Protein AF-A0A661VEH4-F1 (afdb_monomer)

Secondary structure (DSSP, 8-state):
----------S--SSSSS---HHHHHHHHHHT----PPPP------------------------------------------------------TTSS-HHHHHHHHTTS-HHHHHHHHHHHHHHHHHHHHHHHHHHHS----PPPGGG-TTTT--SHHHHHHHHHHHHHHHHHHHHHHHHTTTS-TT-EEEETTEEEEHHHHHHHHHHHHHIIIIIHHHHHHHHHHHHHHHHHHHHHHHHHHHH-GGGS-SSSHHHHHHHHHHTSHHHHHHHHH-TTTSSSHHHHHHHHHHHHHTT------TTTTS---------S--TT----------HHHHHHHHHHHH--HHHHHHHHHHHHHTT-

Foldseek 3Di:
DDDDDDDDDDDDDPDPDPDDDLVVVLVVQVVLDDDDDDDDDDDDDDDDDDDDDDDDDDDDDDDDDDDDDDDDDDDDDDDDDDDDDDDDDDDDDPPVPDDPVVLVVVCVVPDNPVSVVVVVVVVVVVVVVVVVVVVVVPDDPQDQDPLVPAPCNVDQDPVSLVVVLVSLVVLLVVLVVQCVVPVVDDQQDWDDDRPDTDGNVRSVVSNVVSVCCNPPRSVSSVVVNVVLVVLVVLLVVLVVVLCVVQVVCVPCVDPLVVVLCCVCPPVVLVVCCVVPVVVSSNVSNVSSVVSCCVVVPPPPPCPPCVPVDPPDPDPPDDDDPDPPPPDDDPDDVLVVLVVVCVVPVDPVSVVVSVVVVVVVVD

Solvent-accessible surface area (backbone atoms only — not comparable to full-atom values): 23261 Å² total; per-residue (Å²): 134,89,80,90,88,87,84,83,89,90,88,85,89,88,86,87,84,89,77,89,48,74,68,64,56,52,56,54,51,59,70,68,59,73,81,83,77,83,83,83,84,89,83,84,87,86,88,87,81,90,84,86,86,83,91,84,90,88,85,85,91,82,87,81,92,78,87,80,86,80,84,78,84,81,76,88,80,88,78,80,93,78,89,77,80,94,77,84,85,80,79,88,74,68,74,88,79,54,53,77,68,58,50,53,58,45,32,76,72,44,75,46,70,58,48,51,51,48,51,52,51,49,52,48,50,51,52,49,51,50,52,48,50,52,52,56,69,68,44,76,88,75,76,82,74,60,66,90,76,36,91,61,65,80,60,85,48,73,64,57,48,51,54,51,45,55,54,37,50,51,50,30,54,54,37,50,51,55,50,60,81,44,60,90,56,53,58,80,40,75,43,78,58,87,94,44,81,37,32,47,47,54,45,54,48,51,31,50,51,28,51,44,36,66,76,49,42,53,53,50,46,52,51,52,52,51,50,52,51,51,38,50,53,49,24,52,52,31,46,52,50,33,46,69,78,40,54,58,61,73,38,65,84,41,75,62,11,44,52,49,51,51,57,64,68,28,70,67,48,52,50,41,40,72,78,38,45,86,72,40,30,48,46,64,30,51,48,54,52,51,50,46,51,65,72,48,66,76,65,72,80,68,55,98,58,78,78,64,70,79,85,71,77,75,79,92,71,86,84,74,92,78,78,76,77,87,82,69,78,83,69,55,74,58,56,54,32,45,53,47,20,76,72,67,71,40,70,68,39,45,51,53,28,52,51,53,54,55,64,76,73,111

Structure (mmCIF, N/CA/C/O backbone):
data_AF-A0A661VEH4-F1
#
_entry.id   AF-A0A661VEH4-F1
#
loop_
_atom_site.group_PDB
_atom_site.id
_atom_site.type_symbol
_atom_site.label_atom_id
_atom_site.label_alt_id
_atom_site.label_comp_id
_atom_site.label_asym_id
_atom_site.label_entity_id
_atom_site.label_seq_id
_atom_site.pdbx_PDB_ins_code
_atom_site.Cartn_x
_atom_site.Cartn_y
_atom_site.Cartn_z
_atom_site.occupancy
_atom_site.B_iso_or_equiv
_atom_site.auth_seq_id
_atom_site.auth_comp_id
_atom_site.auth_asym_id
_atom_site.auth_atom_id
_atom_site.pdbx_PDB_model_num
ATOM 1 N N . MET A 1 1 ? 64.094 -37.527 -16.216 1.00 38.97 1 MET A N 1
ATOM 2 C CA . MET A 1 1 ? 63.308 -37.521 -17.472 1.00 38.97 1 MET A CA 1
ATOM 3 C C . MET A 1 1 ? 61.867 -37.237 -17.053 1.00 38.97 1 MET A C 1
ATOM 5 O O . MET A 1 1 ? 61.374 -38.009 -16.248 1.00 38.97 1 MET A O 1
ATOM 9 N N . LYS A 1 2 ? 61.399 -35.978 -17.159 1.00 35.72 2 LYS A N 1
ATOM 10 C CA . LYS A 1 2 ? 60.570 -35.402 -18.261 1.00 35.72 2 LYS A CA 1
ATOM 11 C C . LYS A 1 2 ? 59.227 -36.150 -18.398 1.00 35.72 2 LYS A C 1
ATOM 13 O O . LYS A 1 2 ? 59.292 -37.360 -18.548 1.00 35.72 2 LYS A O 1
ATOM 18 N N . ALA A 1 3 ? 58.028 -35.559 -18.369 1.00 37.09 3 ALA A N 1
ATOM 19 C CA . ALA A 1 3 ? 57.504 -34.183 -18.519 1.00 37.09 3 ALA A CA 1
ATOM 20 C C . ALA A 1 3 ? 56.163 -34.098 -17.723 1.00 37.09 3 ALA A C 1
ATOM 22 O O . ALA A 1 3 ? 55.504 -35.124 -17.591 1.00 37.09 3 ALA A O 1
ATOM 23 N N . THR A 1 4 ? 55.832 -33.059 -16.940 1.00 42.25 4 THR A N 1
ATOM 24 C CA . THR A 1 4 ? 55.114 -31.805 -17.300 1.00 42.25 4 THR A CA 1
ATOM 25 C C . THR A 1 4 ? 54.015 -31.954 -18.359 1.00 42.25 4 THR A C 1
ATOM 27 O O . THR A 1 4 ? 54.347 -32.178 -19.515 1.00 42.25 4 THR A O 1
ATOM 30 N N . GLU A 1 5 ? 52.741 -31.765 -17.988 1.00 42.19 5 GLU A N 1
ATOM 31 C CA . GLU A 1 5 ? 51.945 -30.572 -18.345 1.00 42.19 5 GLU A CA 1
ATOM 32 C C . GLU A 1 5 ? 50.528 -30.597 -17.737 1.00 42.19 5 GLU A C 1
ATOM 34 O O . GLU A 1 5 ? 49.914 -31.635 -17.509 1.00 42.19 5 GLU A O 1
ATOM 39 N N . THR A 1 6 ? 50.085 -29.391 -17.408 1.00 43.25 6 THR A N 1
ATOM 40 C CA . THR A 1 6 ? 48.856 -28.931 -16.760 1.00 43.25 6 THR A CA 1
ATOM 41 C C . THR A 1 6 ? 47.647 -28.926 -17.697 1.00 43.25 6 THR A C 1
ATOM 43 O O . THR A 1 6 ? 47.784 -28.528 -18.849 1.00 43.25 6 THR A O 1
ATOM 46 N N . SER A 1 7 ? 46.444 -29.188 -17.179 1.00 36.16 7 SER A N 1
ATOM 47 C CA . SER A 1 7 ? 45.224 -28.557 -17.704 1.00 36.16 7 SER A CA 1
ATOM 48 C C . SER A 1 7 ? 44.173 -28.446 -16.599 1.00 36.16 7 SER A C 1
ATOM 50 O O . SER A 1 7 ? 43.424 -29.370 -16.295 1.00 36.16 7 SER A O 1
ATOM 52 N N . THR A 1 8 ? 44.222 -27.293 -15.944 1.00 42.62 8 THR A N 1
ATOM 53 C CA . THR A 1 8 ? 43.137 -26.684 -15.180 1.00 42.62 8 THR A CA 1
ATOM 54 C C . THR A 1 8 ? 42.209 -25.976 -16.174 1.00 42.62 8 THR A C 1
ATOM 56 O O . THR A 1 8 ? 42.696 -25.485 -17.191 1.00 42.62 8 THR A O 1
ATOM 59 N N . ALA A 1 9 ? 40.932 -25.843 -15.804 1.00 38.66 9 ALA A N 1
ATOM 60 C CA . ALA A 1 9 ? 39.866 -25.061 -16.445 1.00 38.66 9 ALA A CA 1
ATOM 61 C C . ALA A 1 9 ? 39.016 -25.797 -17.492 1.00 38.66 9 ALA A C 1
ATOM 63 O O . ALA A 1 9 ? 39.363 -25.831 -18.667 1.00 38.66 9 ALA A O 1
ATOM 64 N N . ASN A 1 10 ? 37.841 -26.279 -17.064 1.00 39.56 10 ASN A N 1
ATOM 65 C CA . ASN A 1 10 ? 36.597 -26.024 -17.797 1.00 39.56 10 ASN A CA 1
ATOM 66 C C . ASN A 1 10 ? 35.361 -26.296 -16.917 1.00 39.56 10 ASN A C 1
ATOM 68 O O . ASN A 1 10 ? 34.680 -27.302 -17.087 1.00 39.56 10 ASN A O 1
ATOM 72 N N . GLU A 1 11 ? 35.097 -25.439 -15.931 1.00 41.88 11 GLU A N 1
ATOM 73 C CA . GLU A 1 11 ? 33.897 -25.572 -15.090 1.00 41.88 11 GLU A CA 1
ATOM 74 C C . GLU A 1 11 ? 33.473 -24.208 -14.523 1.00 41.88 11 GLU A C 1
ATOM 76 O O . GLU A 1 11 ? 33.446 -24.001 -13.319 1.00 41.88 11 GLU A O 1
ATOM 81 N N . ALA A 1 12 ? 33.238 -23.231 -15.403 1.00 38.78 12 ALA A N 1
ATOM 82 C CA . ALA A 1 12 ? 32.611 -21.952 -15.050 1.00 38.78 12 ALA A CA 1
ATOM 83 C C . ALA A 1 12 ? 32.275 -21.159 -16.323 1.00 38.78 12 ALA A C 1
ATOM 85 O O . ALA A 1 12 ? 33.026 -20.253 -16.668 1.00 38.78 12 ALA A O 1
ATOM 86 N N . ASN A 1 13 ? 31.218 -21.521 -17.068 1.00 43.09 13 ASN A N 1
ATOM 87 C CA . ASN A 1 13 ? 30.561 -20.553 -17.970 1.00 43.09 13 ASN A CA 1
ATOM 88 C C . ASN A 1 13 ? 29.229 -21.019 -18.587 1.00 43.09 13 ASN A C 1
ATOM 90 O O . ASN A 1 13 ? 29.032 -20.920 -19.794 1.00 43.09 13 ASN A O 1
ATOM 94 N N . GLN A 1 14 ? 28.298 -21.553 -17.791 1.00 41.50 14 GLN A N 1
ATOM 95 C CA . GLN A 1 14 ? 26.930 -21.810 -18.270 1.00 41.50 14 GLN A CA 1
ATOM 96 C C . GLN A 1 14 ? 25.897 -21.623 -17.148 1.00 41.50 14 GLN A C 1
ATOM 98 O O . GLN A 1 14 ? 25.270 -22.596 -16.744 1.00 41.50 14 GLN A O 1
ATOM 103 N N . SER A 1 15 ? 25.727 -20.401 -16.618 1.00 44.56 15 SER A N 1
ATOM 104 C CA . SER A 1 15 ? 24.548 -20.072 -15.782 1.00 44.56 15 SER A CA 1
ATOM 105 C C . SER A 1 15 ? 24.307 -18.575 -15.489 1.00 44.56 15 SER A C 1
ATOM 107 O O . SER A 1 15 ? 23.705 -18.274 -14.463 1.00 44.56 15 SER A O 1
ATOM 109 N N . GLU A 1 16 ? 24.736 -17.622 -16.326 1.00 49.72 16 GLU A N 1
ATOM 110 C CA . GLU A 1 16 ? 24.563 -16.178 -16.022 1.00 49.72 16 GLU A CA 1
ATOM 111 C C . GLU A 1 16 ? 23.990 -15.342 -17.181 1.00 49.72 16 GLU A C 1
ATOM 113 O O . GLU A 1 16 ? 24.450 -14.236 -17.440 1.00 49.72 16 GLU A O 1
ATOM 118 N N . THR A 1 17 ? 22.974 -15.828 -17.900 1.00 50.00 17 THR A N 1
ATOM 119 C CA . THR A 1 17 ? 22.344 -15.021 -18.973 1.00 50.00 17 THR A CA 1
ATOM 120 C C . THR A 1 17 ? 20.819 -14.933 -18.953 1.00 50.00 17 THR A C 1
ATOM 122 O O . THR A 1 17 ? 20.259 -14.290 -19.832 1.00 50.00 17 THR A O 1
ATOM 125 N N . ASP A 1 18 ? 20.131 -15.442 -17.925 1.00 49.50 18 ASP A N 1
ATOM 126 C CA . ASP A 1 18 ? 18.659 -15.526 -17.943 1.00 49.50 18 ASP A CA 1
ATOM 127 C C . ASP A 1 18 ? 17.927 -14.799 -16.798 1.00 49.50 18 ASP A C 1
ATOM 129 O O . ASP A 1 18 ? 16.845 -15.225 -16.417 1.00 49.50 18 ASP A O 1
ATOM 133 N N . ASN A 1 19 ? 18.438 -13.677 -16.268 1.00 49.97 19 ASN A N 1
ATOM 134 C CA . ASN A 1 19 ? 17.633 -12.775 -15.417 1.00 49.97 19 ASN A CA 1
ATOM 135 C C . ASN A 1 19 ? 18.034 -11.299 -15.606 1.00 49.97 19 ASN A C 1
ATOM 137 O O . ASN A 1 19 ? 18.670 -10.698 -14.744 1.00 49.97 19 ASN A O 1
ATOM 141 N N . LEU A 1 20 ? 17.657 -10.705 -16.741 1.00 50.72 20 LEU A N 1
ATOM 142 C CA . LEU A 1 20 ? 17.718 -9.252 -16.938 1.00 50.72 20 LEU A CA 1
ATOM 143 C C . LEU A 1 20 ? 16.586 -8.589 -16.138 1.00 50.72 20 LEU A C 1
ATOM 145 O O . LEU A 1 20 ? 15.443 -8.525 -16.595 1.00 50.72 20 LEU A O 1
ATOM 149 N N . THR A 1 21 ? 16.888 -8.115 -14.930 1.00 58.41 21 THR A N 1
ATOM 150 C CA . THR A 1 21 ? 16.036 -7.154 -14.219 1.00 58.41 21 THR A CA 1
ATOM 151 C C . THR A 1 21 ? 16.312 -5.747 -14.749 1.00 58.41 21 THR A C 1
ATOM 153 O O . THR A 1 21 ? 17.430 -5.435 -15.157 1.00 58.41 21 THR A O 1
ATOM 156 N N . VAL A 1 22 ? 15.288 -4.887 -14.752 1.00 62.78 22 VAL A N 1
ATOM 157 C CA . VAL A 1 22 ? 15.371 -3.473 -15.186 1.00 62.78 22 VAL A CA 1
ATOM 158 C C . VAL A 1 22 ? 16.545 -2.743 -14.511 1.00 62.78 22 VAL A C 1
ATOM 160 O O . VAL A 1 22 ? 17.229 -1.944 -15.139 1.00 62.78 22 VAL A O 1
ATOM 163 N N . GLU A 1 23 ? 16.842 -3.115 -13.268 1.00 70.31 23 GLU A N 1
ATOM 164 C CA . GLU A 1 23 ? 17.936 -2.589 -12.445 1.00 70.31 23 GLU A CA 1
ATOM 165 C C . GLU A 1 23 ? 19.343 -2.898 -12.986 1.00 70.31 23 GLU A C 1
ATOM 167 O O . GLU A 1 23 ? 20.273 -2.111 -12.801 1.00 70.31 23 GLU A O 1
ATOM 172 N N . GLY A 1 24 ? 19.518 -4.028 -13.679 1.00 72.00 24 GLY A N 1
ATOM 173 C CA . GLY A 1 24 ? 20.791 -4.371 -14.316 1.00 72.00 24 GLY A CA 1
ATOM 174 C C . GLY A 1 24 ? 21.090 -3.491 -15.532 1.00 72.00 24 GLY A C 1
ATOM 175 O O . GLY A 1 24 ? 22.250 -3.198 -15.813 1.00 72.00 24 GLY A O 1
ATOM 176 N N . LEU A 1 25 ? 20.042 -3.033 -16.224 1.00 70.00 25 LEU A N 1
ATOM 177 C CA . LEU A 1 25 ? 20.157 -2.207 -17.425 1.00 70.00 25 LEU A CA 1
ATOM 178 C C . LEU A 1 25 ? 20.356 -0.725 -17.065 1.00 70.00 25 LEU A C 1
ATOM 180 O O . LEU A 1 25 ? 21.181 -0.063 -17.688 1.00 70.00 25 LEU A O 1
ATOM 184 N N . THR A 1 26 ? 19.697 -0.228 -16.009 1.00 72.62 26 THR A N 1
ATOM 185 C CA . THR A 1 26 ? 19.895 1.144 -15.497 1.00 72.62 26 THR A CA 1
ATOM 186 C C . THR A 1 26 ? 21.306 1.360 -14.943 1.00 72.62 26 THR A C 1
ATOM 188 O O . THR A 1 26 ? 21.947 2.363 -15.255 1.00 72.62 26 THR A O 1
ATOM 191 N N . SER A 1 27 ? 21.833 0.388 -14.190 1.00 75.88 27 SER A N 1
ATOM 192 C CA . SER A 1 27 ? 23.177 0.465 -13.596 1.00 75.88 27 SER A CA 1
ATOM 193 C C . SER A 1 27 ? 24.287 0.544 -14.649 1.00 75.88 27 SER A C 1
ATOM 195 O O . SER A 1 27 ? 25.244 1.300 -14.496 1.00 75.88 27 SER A O 1
ATOM 197 N N . LEU A 1 28 ? 24.153 -0.207 -15.745 1.00 67.06 28 LEU A N 1
ATOM 198 C CA . LEU A 1 28 ? 25.118 -0.182 -16.841 1.00 67.06 28 LEU A CA 1
ATOM 199 C C . LEU A 1 28 ? 25.086 1.147 -17.602 1.00 67.06 28 LEU A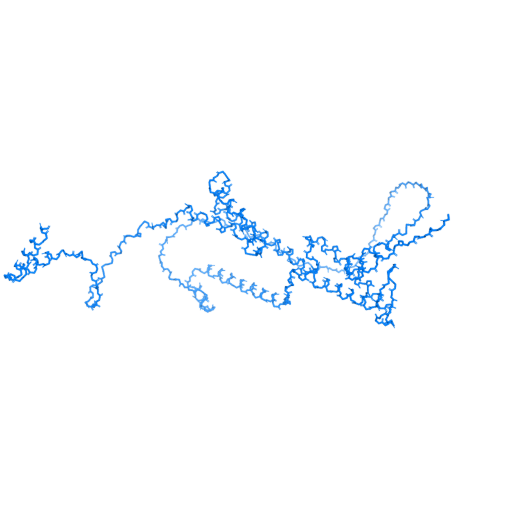 C 1
ATOM 201 O O . LEU A 1 28 ? 26.121 1.648 -18.038 1.00 67.06 28 LEU A O 1
ATOM 205 N N . LEU A 1 29 ? 23.895 1.721 -17.754 1.00 63.03 29 LEU A N 1
ATOM 206 C CA . LEU A 1 29 ? 23.719 2.955 -18.498 1.00 63.03 29 LEU A CA 1
ATOM 207 C C . LEU A 1 29 ? 24.281 4.168 -17.750 1.00 63.03 29 LEU A C 1
ATOM 209 O O . LEU A 1 29 ? 24.959 4.984 -18.367 1.00 63.03 29 LEU A O 1
ATOM 213 N N . MET A 1 30 ? 24.104 4.239 -16.423 1.00 67.62 30 MET A N 1
ATOM 214 C CA . MET A 1 30 ? 24.752 5.267 -15.590 1.00 67.62 30 MET A CA 1
ATOM 215 C C . MET A 1 30 ? 26.281 5.172 -15.633 1.00 67.62 30 MET A C 1
ATOM 217 O O . MET A 1 30 ? 26.968 6.184 -15.524 1.00 67.62 30 MET A O 1
ATOM 221 N N . GLN A 1 31 ? 26.829 3.969 -15.823 1.00 58.56 31 GLN A N 1
ATOM 222 C CA . GLN A 1 31 ? 28.271 3.758 -15.930 1.00 58.56 31 GLN A CA 1
ATOM 223 C C . GLN A 1 31 ? 28.845 4.156 -17.303 1.00 58.56 31 GLN A C 1
ATOM 225 O O . GLN A 1 31 ? 30.054 4.328 -17.432 1.00 58.56 31 GLN A O 1
ATOM 230 N N . GLY A 1 32 ? 27.992 4.329 -18.320 1.00 47.81 32 GLY A N 1
ATOM 231 C CA . G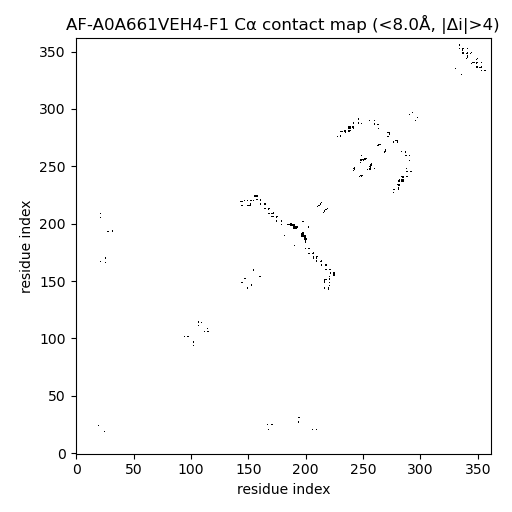LY A 1 32 ? 28.367 4.867 -19.631 1.00 47.81 32 GLY A CA 1
ATOM 232 C C . GLY A 1 32 ? 28.311 6.396 -19.725 1.00 47.81 32 GLY A C 1
ATOM 233 O O . GLY A 1 32 ? 28.801 6.954 -20.704 1.00 47.81 32 GLY A O 1
ATOM 234 N N . SER A 1 33 ? 27.735 7.075 -18.728 1.00 53.22 33 SER A N 1
ATOM 235 C CA . SER A 1 33 ? 27.593 8.532 -18.676 1.00 53.22 33 SER A CA 1
ATOM 236 C C . SER A 1 33 ? 28.448 9.135 -17.556 1.00 53.22 33 SER A C 1
ATOM 238 O O . SER A 1 33 ? 27.925 9.653 -16.570 1.00 53.22 33 SER A O 1
ATOM 240 N N . GLU A 1 34 ? 29.773 9.074 -17.692 1.00 40.81 34 GLU A N 1
ATOM 241 C CA . GLU A 1 34 ? 30.644 10.011 -16.975 1.00 40.81 34 GLU A CA 1
ATOM 242 C C . GLU A 1 34 ? 30.595 11.373 -17.695 1.00 40.81 34 GLU A C 1
ATOM 244 O O . GLU A 1 34 ? 30.784 11.423 -18.913 1.00 40.81 34 GLU A O 1
ATOM 249 N N . PRO A 1 35 ? 30.332 12.490 -16.991 1.00 44.03 35 PRO A N 1
ATOM 250 C CA . PRO A 1 35 ? 30.442 13.814 -17.581 1.00 44.03 35 PRO A CA 1
ATOM 251 C C . PRO A 1 35 ? 31.924 14.152 -17.774 1.00 44.03 35 PRO A C 1
ATOM 253 O O . PRO A 1 35 ? 32.677 14.317 -16.813 1.00 44.03 35 PRO A O 1
ATOM 256 N N . GLU A 1 36 ? 32.333 14.266 -19.032 1.00 36.06 36 GLU A N 1
ATOM 257 C CA . GLU A 1 36 ? 33.622 14.819 -19.429 1.00 36.06 36 GLU A CA 1
ATOM 258 C C . GLU A 1 36 ? 33.693 16.278 -18.938 1.00 36.06 36 GLU A C 1
ATOM 260 O O . GLU A 1 36 ? 32.987 17.166 -19.419 1.00 36.06 36 GLU A O 1
ATOM 265 N N . ALA A 1 37 ? 34.486 16.504 -17.891 1.00 35.91 37 ALA A N 1
ATOM 266 C CA . ALA A 1 37 ? 34.742 17.819 -17.324 1.00 35.91 37 ALA A CA 1
ATOM 267 C C . ALA A 1 37 ? 35.535 18.681 -18.325 1.00 35.91 37 ALA A C 1
ATOM 269 O O . ALA A 1 37 ? 36.622 18.268 -18.734 1.00 35.91 37 ALA A O 1
ATOM 270 N N . PRO A 1 38 ? 35.070 19.887 -18.701 1.00 40.22 38 PRO A N 1
ATOM 271 C CA . PRO A 1 38 ? 35.908 20.814 -19.443 1.00 40.22 38 PRO A CA 1
ATOM 272 C C . PRO A 1 38 ? 36.912 21.487 -18.496 1.00 40.22 38 PRO A C 1
ATOM 274 O O . PRO A 1 38 ? 36.541 22.167 -17.537 1.00 40.22 38 PRO A O 1
ATOM 277 N N . GLU A 1 39 ? 38.197 21.286 -18.785 1.00 32.19 39 GLU A N 1
ATOM 278 C CA . GLU A 1 39 ? 39.325 21.989 -18.175 1.00 32.19 39 GLU A CA 1
ATOM 279 C C . GLU A 1 39 ? 39.212 23.511 -18.393 1.00 32.19 39 GLU A C 1
ATOM 281 O O . GLU A 1 39 ? 39.074 24.000 -19.516 1.00 32.19 39 GLU A O 1
ATOM 286 N N . LEU A 1 40 ? 39.307 24.269 -17.299 1.00 32.28 40 LEU A N 1
ATOM 287 C CA . LEU A 1 40 ? 39.562 25.711 -17.294 1.00 32.28 40 LEU A CA 1
ATOM 288 C C . LEU A 1 40 ? 41.033 25.993 -17.645 1.00 32.28 40 LEU A C 1
ATOM 290 O O . LEU A 1 40 ? 41.913 25.243 -17.218 1.00 32.28 40 LEU A O 1
ATOM 294 N N . PRO A 1 41 ? 41.331 27.158 -18.248 1.00 34.66 41 PRO A N 1
ATOM 295 C CA . PRO A 1 41 ? 42.506 27.909 -17.829 1.00 34.66 41 PRO A CA 1
ATOM 296 C C . PRO A 1 41 ? 42.133 29.262 -17.206 1.00 34.66 41 PRO A C 1
ATOM 298 O O . PRO A 1 41 ? 41.250 29.983 -17.667 1.00 34.66 41 PRO A O 1
ATOM 301 N N . GLU A 1 42 ? 42.853 29.557 -16.126 1.00 30.75 42 GLU A N 1
ATOM 302 C CA . GLU A 1 42 ? 42.822 30.748 -15.278 1.00 30.75 42 GLU A CA 1
ATOM 303 C C . GLU A 1 42 ? 43.375 32.001 -15.984 1.00 30.75 42 GLU A C 1
ATOM 305 O O . GLU A 1 42 ? 44.384 31.907 -16.682 1.00 30.75 42 GLU A O 1
ATOM 310 N N . SER A 1 43 ? 42.809 33.183 -15.695 1.00 28.77 43 SER A N 1
ATOM 311 C CA . SER A 1 43 ? 43.593 34.394 -15.372 1.00 28.77 43 SER A CA 1
ATOM 312 C C . SER A 1 43 ? 42.720 35.561 -14.873 1.00 28.77 43 SER A C 1
ATOM 314 O O . SER A 1 43 ? 41.892 36.081 -15.615 1.00 28.77 43 SER A O 1
ATOM 316 N N . GLU A 1 44 ? 42.998 35.960 -13.628 1.00 29.11 44 GLU A N 1
ATOM 317 C CA . GLU A 1 44 ? 43.156 37.333 -13.103 1.00 29.11 44 GLU A CA 1
ATOM 318 C C . GLU A 1 44 ? 41.980 38.345 -13.071 1.00 29.11 44 GLU A C 1
ATOM 320 O O . GLU A 1 44 ? 41.626 38.970 -14.060 1.00 29.11 44 GLU A O 1
ATOM 325 N N . ALA A 1 45 ? 41.539 38.589 -11.826 1.00 26.98 45 ALA A N 1
ATOM 326 C CA . ALA A 1 45 ? 41.554 39.878 -11.109 1.00 26.98 45 ALA A CA 1
ATOM 327 C C . ALA A 1 45 ? 40.468 40.968 -11.324 1.00 26.98 45 ALA A C 1
ATOM 329 O O . ALA A 1 45 ? 40.217 41.453 -12.418 1.00 26.98 45 ALA A O 1
ATOM 330 N N . GLU A 1 46 ? 40.001 41.427 -10.151 1.00 28.53 46 GLU A N 1
ATOM 331 C CA . GLU A 1 46 ? 39.568 42.780 -9.747 1.00 28.53 46 GLU A CA 1
ATOM 332 C C . GLU A 1 46 ? 38.092 43.238 -9.845 1.00 28.53 46 GLU A C 1
ATOM 334 O O . GLU A 1 46 ? 37.523 43.470 -10.903 1.00 28.53 46 GLU A O 1
ATOM 339 N N . GLU A 1 47 ? 37.574 43.454 -8.625 1.00 29.89 47 GLU A N 1
ATOM 340 C CA . GLU A 1 47 ? 36.825 44.609 -8.105 1.00 29.89 47 GLU A CA 1
ATOM 341 C C . GLU A 1 47 ? 35.324 44.823 -8.364 1.00 29.89 47 GLU A C 1
ATOM 343 O O . GLU A 1 47 ? 34.735 44.544 -9.402 1.00 29.89 47 GLU A O 1
ATOM 348 N N . ALA A 1 48 ? 34.721 45.310 -7.279 1.00 30.27 48 ALA A N 1
ATOM 349 C CA . ALA A 1 48 ? 33.330 45.637 -7.050 1.00 30.27 48 ALA A CA 1
ATOM 350 C C . ALA A 1 48 ? 32.991 47.051 -7.543 1.00 30.27 48 ALA A C 1
ATOM 352 O O . ALA A 1 48 ? 33.858 47.911 -7.512 1.00 30.27 48 ALA A O 1
ATOM 353 N N . GLU A 1 49 ? 31.726 47.295 -7.897 1.00 29.28 49 GLU A N 1
ATOM 354 C CA . GLU A 1 49 ? 30.843 48.346 -7.342 1.00 29.28 49 GLU A CA 1
ATOM 355 C C . GLU A 1 49 ? 29.654 48.647 -8.277 1.00 29.28 49 GLU A C 1
ATOM 357 O O . GLU A 1 49 ? 29.796 48.762 -9.487 1.00 29.28 49 GLU A O 1
ATOM 362 N N . GLU A 1 50 ? 28.481 48.734 -7.641 1.00 29.03 50 GLU A N 1
ATOM 363 C CA . GLU A 1 50 ? 27.444 49.773 -7.750 1.00 29.03 50 GLU A CA 1
ATOM 364 C C . GLU A 1 50 ? 26.867 50.282 -9.100 1.00 29.03 50 GLU A C 1
ATOM 366 O O . GLU A 1 50 ? 27.559 50.601 -10.058 1.00 29.03 50 GLU A O 1
ATOM 371 N N . ALA A 1 51 ? 25.551 50.545 -9.020 1.00 26.20 51 ALA A N 1
ATOM 372 C CA . ALA A 1 51 ? 24.774 51.611 -9.673 1.00 26.20 51 ALA A CA 1
ATOM 373 C C . ALA A 1 51 ? 23.784 51.235 -10.802 1.00 26.20 51 ALA A C 1
ATOM 375 O O . ALA A 1 51 ? 24.108 50.635 -11.822 1.00 26.20 51 ALA A O 1
ATOM 376 N N . ALA A 1 52 ? 22.537 51.666 -10.564 1.00 31.73 52 ALA A N 1
ATOM 377 C CA . ALA A 1 52 ? 21.364 51.683 -11.444 1.00 31.73 52 ALA A CA 1
ATOM 378 C C . ALA A 1 52 ? 21.553 52.589 -12.689 1.00 31.73 52 ALA A C 1
ATOM 380 O O . ALA A 1 52 ? 22.538 53.329 -12.738 1.00 31.73 52 ALA A O 1
ATOM 381 N N . PRO A 1 53 ? 20.616 52.608 -13.670 1.00 39.47 53 PRO A N 1
ATOM 382 C CA . PRO A 1 53 ? 19.518 53.592 -13.570 1.00 39.47 53 PRO A CA 1
ATOM 383 C C . PRO A 1 53 ? 18.162 53.246 -14.259 1.00 39.47 53 PRO A C 1
ATOM 385 O O . PRO A 1 53 ? 18.078 52.458 -15.193 1.00 39.47 53 PRO A O 1
ATOM 388 N N . GLU A 1 54 ? 17.119 53.923 -13.753 1.00 30.11 54 GLU A N 1
ATOM 389 C CA . GLU A 1 54 ? 16.045 54.669 -14.462 1.00 30.11 54 GLU A CA 1
ATOM 390 C C . GLU A 1 54 ? 15.048 53.987 -15.436 1.00 30.11 54 GLU A C 1
ATOM 392 O O . GLU A 1 54 ? 15.266 53.838 -16.632 1.00 30.11 54 GLU A O 1
ATOM 397 N N . ASN A 1 55 ? 13.876 53.674 -14.868 1.00 27.98 55 ASN A N 1
ATOM 398 C CA . ASN A 1 55 ? 12.509 54.150 -15.186 1.00 27.98 55 ASN A CA 1
ATOM 399 C C . ASN A 1 55 ? 12.298 55.162 -16.356 1.00 27.98 55 ASN A C 1
ATOM 401 O O . ASN A 1 55 ? 12.938 56.209 -16.357 1.00 27.98 55 ASN A O 1
ATOM 405 N N . LEU A 1 56 ? 11.342 54.880 -17.265 1.00 30.39 56 LEU A N 1
ATOM 406 C CA . LEU A 1 56 ? 10.147 55.691 -17.651 1.00 30.39 56 LEU A CA 1
ATOM 407 C C . LEU A 1 56 ? 9.487 55.065 -18.908 1.00 30.39 56 LEU A C 1
ATOM 409 O O . LEU A 1 56 ? 10.108 54.989 -19.962 1.00 30.39 56 LEU A O 1
ATOM 413 N N . GLU A 1 57 ? 8.353 54.369 -18.766 1.00 33.34 57 GLU A N 1
ATOM 414 C CA . GLU A 1 57 ? 6.967 54.865 -18.951 1.00 33.34 57 GLU A CA 1
ATOM 415 C C . GLU A 1 57 ? 6.567 55.138 -20.416 1.00 33.34 57 GLU A C 1
ATOM 417 O O . GLU A 1 57 ? 6.901 56.178 -20.971 1.00 33.34 57 GLU A O 1
ATOM 422 N N . GLU A 1 58 ? 5.754 54.241 -20.993 1.00 32.44 58 GLU A N 1
ATOM 423 C CA . GLU A 1 58 ? 4.461 54.621 -21.586 1.00 32.44 58 GLU A CA 1
ATOM 424 C C . GLU A 1 58 ? 3.488 53.426 -21.525 1.00 32.44 58 GLU A C 1
ATOM 426 O O . GLU A 1 58 ? 3.864 52.269 -21.715 1.00 32.44 58 GLU A O 1
ATOM 431 N N . VAL A 1 59 ? 2.256 53.748 -21.149 1.00 32.38 59 VAL A N 1
ATOM 432 C CA . VAL A 1 59 ? 1.165 52.906 -20.650 1.00 32.38 59 VAL A CA 1
ATOM 433 C C . VAL A 1 59 ? 0.118 52.759 -21.754 1.00 32.38 59 VAL A C 1
ATOM 435 O O . VAL A 1 59 ? -0.174 53.751 -22.408 1.00 32.38 59 VAL A O 1
ATOM 438 N N . GLU A 1 60 ? -0.515 51.593 -21.904 1.00 32.47 60 GLU A N 1
ATOM 439 C CA . GLU A 1 60 ? -1.918 51.522 -22.344 1.00 32.47 60 GLU A CA 1
ATOM 440 C C . GLU A 1 60 ? -2.609 50.275 -21.757 1.00 32.47 60 GLU A C 1
ATOM 442 O O . GLU A 1 60 ? -2.057 49.174 -21.749 1.00 32.47 60 GLU A O 1
ATOM 447 N N . ASP A 1 61 ? -3.796 50.523 -21.203 1.00 28.17 61 ASP A N 1
ATOM 448 C CA . ASP A 1 61 ? -4.660 49.676 -20.375 1.00 28.17 61 ASP A CA 1
ATOM 449 C C . ASP A 1 61 ? -5.138 48.362 -21.018 1.00 28.17 61 ASP A C 1
ATOM 451 O O . ASP A 1 61 ? -5.571 48.348 -22.172 1.00 28.17 61 ASP A O 1
ATOM 455 N N . PHE A 1 62 ? -5.259 47.308 -20.196 1.00 26.72 62 PHE A N 1
ATOM 456 C CA . PHE A 1 62 ? -6.497 46.515 -20.115 1.00 26.72 62 PHE A CA 1
ATOM 457 C C . PHE A 1 62 ? -6.585 45.766 -18.766 1.00 26.72 62 PHE A C 1
ATOM 459 O O . PHE A 1 62 ? -5.675 45.027 -18.391 1.00 26.72 62 PHE A O 1
ATOM 466 N N . GLU A 1 63 ? -7.674 46.002 -18.034 1.00 32.94 63 GLU A N 1
ATOM 467 C CA . GLU A 1 63 ? -7.966 45.558 -16.661 1.00 32.94 63 GLU A CA 1
ATOM 468 C C . GLU A 1 63 ? -8.093 44.024 -16.489 1.00 32.94 63 GLU A C 1
ATOM 470 O O . GLU A 1 63 ? -8.603 43.345 -17.385 1.00 32.94 63 GLU A O 1
ATOM 475 N N . PRO A 1 64 ? -7.732 43.464 -15.313 1.00 33.72 64 PRO A N 1
ATOM 476 C CA . PRO A 1 64 ? -8.187 42.148 -14.868 1.00 33.72 64 PRO A CA 1
ATOM 477 C C . PRO A 1 64 ? -9.439 42.244 -13.970 1.00 33.72 64 PRO A C 1
ATOM 479 O O . PRO A 1 64 ? -9.413 42.879 -12.916 1.00 33.72 64 PRO A O 1
ATOM 482 N N . GLU A 1 65 ? -10.519 41.557 -14.355 1.00 32.81 65 GLU A N 1
ATOM 483 C CA . GLU A 1 65 ? -11.686 41.288 -13.499 1.00 32.81 65 GLU A CA 1
ATOM 484 C C . GLU A 1 65 ? -11.277 40.451 -12.271 1.00 32.81 65 GLU A C 1
ATOM 486 O O . GLU A 1 65 ? -10.903 39.282 -12.382 1.00 32.81 65 GLU A O 1
ATOM 491 N N . THR A 1 66 ? -11.372 41.049 -11.083 1.00 31.16 66 THR A N 1
ATOM 492 C CA . THR A 1 66 ? -11.394 40.353 -9.791 1.00 31.16 66 THR A CA 1
ATOM 493 C C . THR A 1 66 ? -12.810 40.440 -9.224 1.00 31.16 66 THR A C 1
ATOM 495 O O . THR A 1 66 ? -13.213 41.511 -8.774 1.00 31.16 66 THR A O 1
ATOM 498 N N . GLU A 1 67 ? -13.562 39.336 -9.225 1.00 32.56 67 GLU A N 1
ATOM 499 C CA . GLU A 1 67 ? -14.844 39.246 -8.512 1.00 32.56 67 GLU A CA 1
ATOM 500 C C . GLU A 1 67 ? -14.651 38.611 -7.125 1.00 32.56 67 GLU A C 1
ATOM 502 O O . GLU A 1 67 ? -14.432 37.412 -6.969 1.00 32.56 67 GLU A O 1
ATOM 507 N N . ASP A 1 68 ? -14.669 39.511 -6.143 1.00 26.28 68 ASP A N 1
ATOM 508 C CA . ASP A 1 68 ? -15.354 39.474 -4.845 1.00 26.28 68 ASP A CA 1
ATOM 509 C C . ASP A 1 68 ? -15.379 38.168 -4.019 1.00 26.28 68 ASP A C 1
ATOM 511 O O . ASP A 1 68 ? -16.229 37.287 -4.165 1.00 26.28 68 ASP A O 1
ATOM 515 N N . PHE A 1 69 ? -14.485 38.117 -3.027 1.00 26.98 69 PHE A N 1
ATOM 516 C CA . PHE A 1 69 ? -14.583 37.262 -1.846 1.00 26.98 69 PHE A CA 1
ATOM 517 C C . PHE A 1 69 ? -15.262 38.076 -0.735 1.00 26.98 69 PHE A C 1
ATOM 519 O O . PHE A 1 69 ? -14.602 38.786 0.021 1.00 26.98 69 PHE A O 1
ATOM 526 N N . THR A 1 70 ? -16.590 38.010 -0.640 1.00 27.83 70 THR A N 1
ATOM 527 C CA . THR A 1 70 ? -17.320 38.605 0.487 1.00 27.83 70 THR A CA 1
ATOM 528 C C . THR A 1 70 ? -17.171 37.728 1.732 1.00 27.83 70 THR A C 1
ATOM 530 O O . THR A 1 70 ? -17.851 36.710 1.879 1.00 27.83 70 THR A O 1
ATOM 533 N N . GLU A 1 71 ? -16.282 38.143 2.636 1.00 31.88 71 GLU A N 1
ATOM 534 C CA . GLU A 1 71 ? -16.331 37.813 4.061 1.00 31.88 71 GLU A CA 1
ATOM 535 C C . GLU A 1 71 ? -17.546 38.511 4.690 1.00 31.88 71 GLU A C 1
ATOM 537 O O . GLU A 1 71 ? -17.524 39.718 4.924 1.00 31.88 71 GLU A O 1
ATOM 542 N N . GLU A 1 72 ? -18.604 37.760 4.999 1.00 28.75 72 GLU A N 1
ATOM 543 C CA . GLU A 1 72 ? -19.643 38.228 5.918 1.00 28.75 72 GLU A CA 1
ATOM 544 C C . GLU A 1 72 ? -19.472 37.504 7.257 1.00 28.75 72 GLU A C 1
ATOM 546 O O . GLU A 1 72 ? -19.855 36.348 7.452 1.00 28.75 72 GLU A O 1
ATOM 551 N N . ALA A 1 73 ? -18.811 38.206 8.176 1.00 31.14 73 ALA A N 1
ATOM 552 C CA . ALA A 1 73 ? -18.755 37.882 9.587 1.00 31.14 73 ALA A CA 1
ATOM 553 C C . ALA A 1 73 ? -20.161 38.037 10.189 1.00 31.14 73 ALA A C 1
ATOM 555 O O . ALA A 1 73 ? -20.616 39.149 10.445 1.00 31.14 73 ALA A O 1
ATOM 556 N N . ALA A 1 74 ? -20.848 36.916 10.413 1.00 27.69 74 ALA A N 1
ATOM 557 C CA . ALA A 1 74 ? -22.100 36.893 11.156 1.00 27.69 74 ALA A CA 1
ATOM 558 C C . ALA A 1 74 ? -21.812 36.873 12.665 1.00 27.69 74 ALA A C 1
ATOM 560 O O . ALA A 1 74 ? -21.353 35.885 13.240 1.00 27.69 74 ALA A O 1
ATOM 561 N N . GLU A 1 75 ? -22.062 38.042 13.235 1.00 27.66 75 GLU A N 1
ATOM 562 C CA . GLU A 1 75 ? -22.201 38.438 14.628 1.00 27.66 75 GLU A CA 1
ATOM 563 C C . GLU A 1 75 ? -22.739 37.336 15.561 1.00 27.66 75 GLU A C 1
ATOM 565 O O . GLU A 1 75 ? -23.753 36.683 15.316 1.00 27.66 75 GLU A O 1
ATOM 570 N N . SER A 1 76 ? -22.013 37.131 16.659 1.00 30.47 76 SER A N 1
ATOM 571 C CA . SER A 1 76 ? -22.388 36.282 17.782 1.00 30.47 76 SER A CA 1
ATOM 572 C C . SER A 1 76 ? -23.540 36.913 18.562 1.00 30.47 76 SER A C 1
ATOM 574 O O . SER A 1 76 ? -23.332 37.870 19.307 1.00 30.47 76 SER A O 1
ATOM 576 N N . GLU A 1 77 ? -24.730 36.344 18.431 1.00 30.48 77 GLU A N 1
ATOM 577 C CA . GLU A 1 77 ? -25.878 36.663 19.271 1.00 30.48 77 GLU A CA 1
ATOM 578 C C . GLU A 1 77 ? -26.012 35.630 20.403 1.00 30.48 77 GLU A C 1
ATOM 580 O O . GLU A 1 77 ? -26.353 34.462 20.205 1.00 30.48 77 GLU A O 1
ATOM 585 N N . GLU A 1 78 ? -25.677 36.088 21.606 1.00 35.44 78 GLU A N 1
ATOM 586 C CA . GLU A 1 78 ? -25.944 35.463 22.899 1.00 35.44 78 GLU A CA 1
ATOM 587 C C . GLU A 1 78 ? -27.452 35.522 23.188 1.00 35.44 78 GLU A C 1
ATOM 589 O O . GLU A 1 78 ? -28.019 36.612 23.214 1.00 35.44 78 GLU A O 1
ATOM 594 N N . TYR A 1 79 ? -28.103 34.376 23.428 1.00 30.55 79 TYR A N 1
ATOM 595 C CA . TYR A 1 79 ? -29.481 34.342 23.926 1.00 30.55 79 TYR A CA 1
ATOM 596 C C . TYR A 1 79 ? -29.715 33.233 24.955 1.00 30.55 79 TYR A C 1
ATOM 598 O O . TYR A 1 79 ? -29.162 32.136 24.880 1.00 30.55 79 TYR A O 1
ATOM 606 N N . GLU A 1 80 ? -30.542 33.614 25.925 1.00 30.92 80 GLU A N 1
ATOM 607 C CA . GLU A 1 80 ? -30.803 33.039 27.241 1.00 30.92 80 GLU A CA 1
ATOM 608 C C . GLU A 1 80 ? -31.457 31.643 27.222 1.00 30.92 80 GLU A C 1
ATOM 610 O O . GLU A 1 80 ? -32.267 31.311 26.355 1.00 30.92 80 GLU A O 1
ATOM 615 N N . GLU A 1 81 ? -31.131 30.837 28.240 1.00 32.31 81 GLU A N 1
ATOM 616 C CA . GLU A 1 81 ? -31.847 29.608 28.599 1.00 32.31 81 GLU A CA 1
ATOM 617 C C . GLU A 1 81 ? -33.271 29.942 29.079 1.00 32.31 81 GLU A C 1
ATOM 619 O O . GLU A 1 81 ? -33.465 30.395 30.207 1.00 32.31 81 GLU A O 1
ATOM 624 N N . GLU A 1 82 ? -34.287 29.663 28.259 1.00 34.94 82 GLU A N 1
ATOM 625 C CA . GLU A 1 82 ? -35.668 29.522 28.737 1.00 34.94 82 GLU A CA 1
ATOM 626 C C . GLU A 1 82 ? -36.024 28.036 28.909 1.00 34.94 82 GLU A C 1
ATOM 628 O O . GLU A 1 82 ? -36.197 27.288 27.943 1.00 34.94 82 GLU A O 1
ATOM 633 N N . GLU A 1 83 ? -36.164 27.607 30.169 1.00 42.97 83 GLU A N 1
ATOM 634 C CA . GLU A 1 83 ? -36.801 26.342 30.544 1.00 42.97 83 GLU A CA 1
ATOM 635 C C . GLU A 1 83 ? -38.304 26.374 30.217 1.00 42.97 83 GLU A C 1
ATOM 637 O O . GLU A 1 83 ? -39.042 27.202 30.751 1.00 42.97 83 GLU A O 1
ATOM 642 N N . VAL A 1 84 ? -38.799 25.407 29.434 1.00 33.06 84 VAL A N 1
ATOM 643 C CA . VAL A 1 84 ? -40.238 25.090 29.352 1.00 33.06 84 VAL A CA 1
ATOM 644 C C . VAL A 1 84 ? -40.484 23.582 29.166 1.00 33.06 84 VAL A C 1
ATOM 646 O O . VAL A 1 84 ? -39.675 22.893 28.548 1.00 33.06 84 VAL A O 1
ATOM 649 N N . PRO A 1 85 ? -41.586 23.050 29.736 1.00 35.72 85 PRO A N 1
ATOM 650 C CA . PRO A 1 85 ? -41.637 21.709 30.322 1.00 35.72 85 PRO A CA 1
ATOM 651 C C . PRO A 1 85 ? -41.889 20.566 29.330 1.00 35.72 85 PRO A C 1
ATOM 653 O O . PRO A 1 85 ? -42.545 20.730 28.299 1.00 35.72 85 PRO A O 1
ATOM 656 N N . GLU A 1 86 ? -41.428 19.374 29.727 1.00 43.91 86 GLU A N 1
ATOM 657 C CA . GLU A 1 86 ? -41.743 18.080 29.116 1.00 43.91 86 GLU A CA 1
ATOM 658 C C . GLU A 1 86 ? -43.263 17.868 29.021 1.00 43.91 86 GLU A C 1
ATOM 660 O O . GLU A 1 86 ? -43.972 17.843 30.029 1.00 43.91 86 GLU A O 1
ATOM 665 N N . THR A 1 87 ? -43.763 17.669 27.801 1.00 35.19 87 THR A N 1
ATOM 666 C CA . THR A 1 87 ? -45.028 16.968 27.567 1.00 35.19 87 THR A CA 1
ATOM 667 C C . THR A 1 87 ? -44.826 15.911 26.490 1.00 35.19 87 THR A C 1
ATOM 669 O O . THR A 1 87 ? -44.070 16.089 25.535 1.00 35.19 87 THR A O 1
ATOM 672 N N . GLU A 1 88 ? -45.447 14.773 26.763 1.00 44.94 88 GLU A N 1
ATOM 673 C CA . GLU A 1 88 ? -45.137 13.433 26.291 1.00 44.94 88 GLU A CA 1
ATOM 674 C C . GLU A 1 88 ? -45.646 13.118 24.870 1.00 44.94 88 GLU A C 1
ATOM 676 O O . GLU A 1 88 ? -46.597 13.719 24.373 1.00 44.94 88 GLU A O 1
ATOM 681 N N . GLU A 1 89 ? -45.019 12.084 24.293 1.00 50.00 89 GLU A N 1
ATOM 682 C CA . GLU A 1 89 ? -45.523 11.174 23.250 1.00 50.00 89 GLU A CA 1
ATOM 683 C C . GLU A 1 89 ? -45.748 11.735 21.831 1.00 50.00 89 GLU A C 1
ATOM 685 O O . GLU A 1 89 ? -46.869 11.893 21.348 1.00 50.00 89 GLU A O 1
ATOM 690 N N . ALA A 1 90 ? -44.646 11.888 21.087 1.00 41.69 90 ALA A N 1
ATOM 691 C CA . ALA A 1 90 ? -44.657 11.808 19.627 1.00 41.69 90 ALA A CA 1
ATOM 692 C C . ALA A 1 90 ? -44.278 10.378 19.208 1.00 41.69 90 ALA A C 1
ATOM 694 O O . ALA A 1 90 ? -43.166 9.927 19.476 1.00 41.69 90 ALA A O 1
ATOM 695 N N . GLY A 1 91 ? -45.200 9.653 18.571 1.00 49.09 91 GLY A N 1
ATOM 696 C CA . GLY A 1 91 ? -44.856 8.404 17.891 1.00 49.09 91 GLY A CA 1
ATOM 697 C C . GLY A 1 91 ? -43.800 8.661 16.813 1.00 49.09 91 GLY A C 1
ATOM 698 O O . GLY A 1 91 ? -43.852 9.686 16.134 1.00 49.09 91 GLY A O 1
ATOM 699 N N . GLU A 1 92 ? -42.841 7.747 16.680 1.00 53.34 92 GLU A N 1
ATOM 700 C CA . GLU A 1 92 ? -41.779 7.788 15.672 1.00 53.34 92 GLU A CA 1
ATOM 701 C C . GLU A 1 92 ? -42.393 7.848 14.264 1.00 53.34 92 GLU A C 1
ATOM 703 O O . GLU A 1 92 ? -42.943 6.869 13.760 1.00 53.34 92 GLU A O 1
ATOM 708 N N . ILE A 1 93 ? -42.338 9.023 13.636 1.00 56.19 93 ILE A N 1
ATOM 709 C CA . ILE A 1 93 ? -42.638 9.181 12.213 1.00 56.19 93 ILE A CA 1
ATOM 710 C C . ILE A 1 93 ? -41.337 8.886 11.471 1.00 56.19 93 ILE A C 1
ATOM 712 O O . ILE A 1 93 ? -40.363 9.625 11.615 1.00 56.19 93 ILE A O 1
ATOM 716 N N . ASP A 1 94 ? -41.311 7.807 10.691 1.00 56.81 94 ASP A N 1
ATOM 717 C CA . ASP A 1 94 ? -40.165 7.470 9.847 1.00 56.81 94 ASP A CA 1
ATOM 718 C C . ASP A 1 94 ? -40.105 8.417 8.639 1.00 56.81 94 ASP A C 1
ATOM 720 O O . ASP A 1 94 ? -40.763 8.216 7.616 1.00 56.81 94 ASP A O 1
ATOM 724 N N . LEU A 1 95 ? -39.318 9.485 8.786 1.00 56.56 95 LEU A N 1
ATOM 725 C CA . LEU A 1 95 ? -39.132 10.552 7.798 1.00 56.56 95 LEU A CA 1
ATOM 726 C C . LEU A 1 95 ? -38.509 10.064 6.477 1.00 56.56 95 LEU A C 1
ATOM 728 O O . LEU A 1 95 ? -38.540 10.799 5.494 1.00 56.56 95 LEU A O 1
ATOM 732 N N . THR A 1 96 ? -37.955 8.847 6.434 1.00 61.00 96 THR A N 1
ATOM 733 C CA . THR A 1 96 ? -37.294 8.295 5.239 1.00 61.00 96 THR A CA 1
ATOM 734 C C . THR A 1 96 ? -38.266 7.683 4.229 1.00 61.00 96 THR A C 1
ATOM 736 O O . THR A 1 96 ? -37.919 7.519 3.060 1.00 61.00 96 THR A O 1
ATOM 739 N N . ALA A 1 97 ? -39.493 7.378 4.660 1.00 63.97 97 ALA A N 1
ATOM 740 C CA . ALA A 1 97 ? -40.529 6.772 3.827 1.00 63.97 97 ALA A CA 1
ATOM 741 C C . ALA A 1 97 ? -41.555 7.785 3.283 1.00 63.97 97 ALA A C 1
ATOM 743 O O . ALA A 1 97 ? -42.411 7.410 2.481 1.00 63.97 97 ALA A O 1
ATOM 744 N N . LEU A 1 98 ? -41.491 9.051 3.713 1.00 62.56 98 LEU A N 1
ATOM 745 C CA . LEU A 1 98 ? -42.416 10.103 3.284 1.00 62.56 98 LEU A CA 1
ATOM 746 C C . LEU A 1 98 ? -41.980 10.756 1.970 1.00 62.56 98 LEU A C 1
ATOM 748 O O . LEU A 1 98 ? -40.796 10.961 1.696 1.00 62.56 98 LEU A O 1
ATOM 752 N N . SER A 1 99 ? -42.971 11.113 1.157 1.00 63.56 99 SER A N 1
ATOM 753 C CA . SER A 1 99 ? -42.759 11.873 -0.071 1.00 63.56 99 SER A CA 1
ATOM 754 C C . SER A 1 99 ? -42.335 13.321 0.240 1.00 63.56 99 SER A C 1
ATOM 756 O O . SER A 1 99 ? -42.656 13.856 1.306 1.00 63.56 99 SER A O 1
ATOM 758 N N . PRO A 1 100 ? -41.627 14.003 -0.679 1.00 66.00 100 PRO A N 1
ATOM 759 C CA . PRO A 1 100 ? -41.133 15.360 -0.435 1.00 66.00 100 PRO A CA 1
ATOM 760 C C . PRO A 1 100 ? -42.256 16.374 -0.157 1.00 66.00 100 PRO A C 1
ATOM 762 O O . PRO A 1 100 ? -42.035 17.346 0.561 1.00 66.00 100 PRO A O 1
ATOM 765 N N . GLU A 1 101 ? -43.463 16.143 -0.676 1.00 68.25 101 GLU A N 1
ATOM 766 C CA . GLU A 1 101 ? -44.632 17.002 -0.443 1.00 68.25 101 GLU A CA 1
ATOM 767 C C . GLU A 1 101 ? -45.220 16.804 0.966 1.00 68.25 101 GLU A C 1
ATOM 769 O O . GLU A 1 101 ? -45.588 17.770 1.635 1.00 68.25 101 GLU A O 1
ATOM 774 N N . GLU A 1 102 ? -45.222 15.571 1.477 1.00 66.62 102 GLU A N 1
ATOM 775 C CA . GLU A 1 102 ? -45.698 15.257 2.830 1.00 66.62 102 GLU A CA 1
ATOM 776 C C . GLU A 1 102 ? -44.731 15.759 3.911 1.00 66.62 102 GLU A C 1
ATOM 778 O O . GLU A 1 102 ? -45.163 16.200 4.978 1.00 66.62 102 GLU A O 1
ATOM 783 N N . ILE A 1 103 ? -43.426 15.772 3.619 1.00 64.00 103 ILE A N 1
ATOM 784 C CA . ILE A 1 103 ? -42.405 16.379 4.486 1.00 64.00 103 ILE A CA 1
ATOM 785 C C . ILE A 1 103 ? -42.611 17.898 4.571 1.00 64.00 103 ILE A C 1
ATOM 787 O O . ILE A 1 103 ? -42.542 18.465 5.662 1.00 64.00 103 ILE A O 1
ATOM 791 N N . GLN A 1 104 ? -42.943 18.561 3.456 1.00 63.75 104 GLN A N 1
ATOM 792 C CA . GLN A 1 104 ? -43.264 19.994 3.455 1.00 63.75 104 GLN A CA 1
ATOM 793 C C . GLN A 1 104 ? -44.533 20.311 4.259 1.00 63.75 104 GLN A C 1
ATOM 795 O O . GLN A 1 104 ? -44.600 21.333 4.944 1.00 63.75 104 GLN A O 1
ATOM 800 N N . ASP A 1 105 ? -45.540 19.442 4.220 1.00 65.31 105 ASP A N 1
ATOM 801 C CA . ASP A 1 105 ? -46.785 19.637 4.967 1.00 65.31 105 ASP A CA 1
ATOM 802 C C . ASP A 1 105 ? -46.674 19.289 6.461 1.00 65.31 105 ASP A C 1
ATOM 804 O O . ASP A 1 105 ? -47.419 19.848 7.279 1.00 65.31 105 ASP A O 1
ATOM 808 N N . LEU A 1 106 ? -45.725 18.424 6.836 1.00 65.44 106 LEU A N 1
ATOM 809 C CA . LEU A 1 106 ? -45.307 18.197 8.222 1.00 65.44 106 LEU A CA 1
ATOM 810 C C . LEU A 1 106 ? -44.446 19.354 8.752 1.00 65.44 106 LEU A C 1
ATOM 812 O O . LEU A 1 106 ? -44.660 19.787 9.885 1.00 65.44 106 LEU A O 1
ATOM 816 N N . ALA A 1 107 ? -43.567 19.930 7.926 1.00 61.00 107 ALA A N 1
ATOM 817 C CA . ALA A 1 107 ? -42.767 21.114 8.262 1.00 61.00 107 ALA A CA 1
ATOM 818 C C . ALA A 1 107 ? -43.631 22.355 8.543 1.00 61.00 107 ALA A C 1
ATOM 820 O O . ALA A 1 107 ? -43.369 23.107 9.482 1.00 61.00 107 ALA A O 1
ATOM 821 N N . LYS A 1 108 ? -44.740 22.522 7.810 1.00 63.34 108 LYS A N 1
ATOM 822 C CA . LYS A 1 108 ? -45.743 23.564 8.096 1.00 63.34 108 LYS A CA 1
ATOM 823 C C . LYS A 1 108 ? -46.475 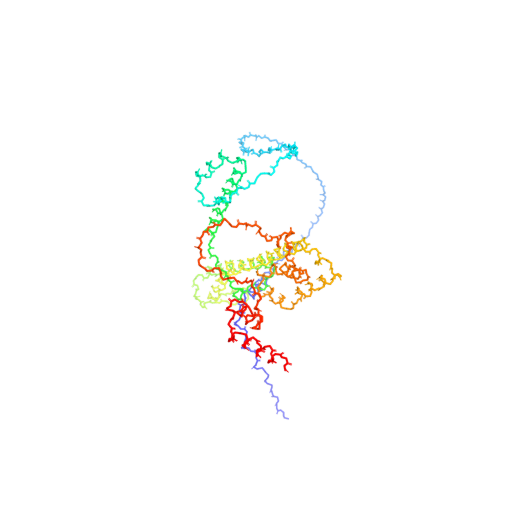23.359 9.434 1.00 63.34 108 LYS A C 1
ATOM 825 O O . LYS A 1 108 ? -47.074 24.308 9.933 1.00 63.34 108 LYS A O 1
ATOM 830 N N . ARG A 1 109 ? -46.471 22.145 10.010 1.00 67.25 109 ARG A N 1
ATOM 831 C CA . ARG A 1 109 ? -47.213 21.786 11.241 1.00 67.25 109 ARG A CA 1
ATOM 832 C C . ARG A 1 109 ? -46.338 21.571 12.483 1.00 67.25 109 ARG A C 1
ATOM 834 O O . ARG A 1 109 ? -46.847 21.741 13.587 1.00 67.25 109 ARG A O 1
ATOM 841 N N . GLY A 1 110 ? -45.060 21.218 12.340 1.00 60.81 110 GLY A N 1
ATOM 842 C CA . GLY A 1 110 ? -44.141 20.951 13.451 1.00 60.81 110 GLY A CA 1
ATOM 843 C C . GLY A 1 110 ? -42.883 21.815 13.376 1.00 60.81 110 GLY A C 1
ATOM 844 O O . GLY A 1 110 ? -42.152 21.726 12.403 1.00 60.81 110 GLY A O 1
ATOM 845 N N . LYS A 1 111 ? -42.651 22.647 14.406 1.00 66.19 111 LYS A N 1
ATOM 846 C CA . LYS A 1 111 ? -41.417 23.413 14.720 1.00 66.19 111 LYS A CA 1
ATOM 847 C C . LYS A 1 111 ? -40.420 23.542 13.539 1.00 66.19 111 LYS A C 1
ATOM 849 O O . LYS A 1 111 ? -39.401 22.853 13.496 1.00 66.19 111 LYS A O 1
ATOM 854 N N . SER A 1 112 ? -40.737 24.457 12.616 1.00 65.38 112 SER A N 1
ATOM 855 C CA . SER A 1 112 ? -40.182 24.582 11.254 1.00 65.38 112 SER A CA 1
ATOM 856 C C . SER A 1 112 ? -38.656 24.477 11.134 1.00 65.38 112 SER A C 1
ATOM 858 O O . SER A 1 112 ? -38.156 23.736 10.300 1.00 65.38 112 SER A O 1
ATOM 860 N N . ARG A 1 113 ? -37.893 25.124 12.021 1.00 72.44 113 ARG A N 1
ATOM 861 C CA . ARG A 1 113 ? -36.429 25.255 11.879 1.00 72.44 113 ARG A CA 1
ATOM 862 C C . ARG A 1 113 ? -35.649 23.937 11.942 1.00 72.44 113 ARG A C 1
ATOM 864 O O . ARG A 1 113 ? -34.602 23.819 11.310 1.00 72.44 113 ARG A O 1
ATOM 871 N N . LEU A 1 114 ? -36.123 22.953 12.712 1.00 76.88 114 LEU A N 1
ATOM 872 C CA . LEU A 1 114 ? -35.446 21.655 12.818 1.00 76.88 114 LEU A CA 1
ATOM 873 C C . LEU A 1 114 ? -35.673 20.825 11.551 1.00 76.88 114 LEU A C 1
ATOM 875 O O . LEU A 1 114 ? -34.729 20.243 11.025 1.00 76.88 114 LEU A O 1
ATOM 879 N N . LEU A 1 115 ? -36.907 20.806 11.044 1.00 73.06 115 LEU A N 1
ATOM 880 C CA . LEU A 1 115 ? -37.252 20.078 9.825 1.00 73.06 115 LEU A CA 1
ATOM 881 C C . LEU A 1 115 ? -36.645 20.735 8.579 1.00 73.06 115 LEU A C 1
ATOM 883 O O . LEU A 1 115 ? -36.180 20.009 7.707 1.00 73.06 115 LEU A O 1
ATOM 887 N N . ASP A 1 116 ? -36.541 22.066 8.542 1.00 80.00 116 ASP A N 1
ATOM 888 C CA . ASP A 1 116 ? -35.830 22.797 7.485 1.00 80.00 116 ASP A CA 1
ATOM 889 C C . ASP A 1 116 ? -34.341 22.415 7.463 1.00 80.00 116 ASP A C 1
ATOM 891 O O . ASP A 1 116 ? -33.815 22.007 6.429 1.00 80.00 116 ASP A O 1
ATOM 895 N N . ARG A 1 117 ? -33.670 22.419 8.626 1.00 82.31 117 ARG A N 1
ATOM 896 C CA . ARG A 1 117 ? -32.263 21.999 8.741 1.00 82.31 117 ARG A CA 1
ATOM 897 C C . ARG A 1 117 ? -32.065 20.523 8.391 1.00 82.31 117 ARG A C 1
ATOM 899 O O . ARG A 1 117 ? -31.059 20.174 7.781 1.00 82.31 117 ARG A O 1
ATOM 906 N N . ILE A 1 118 ? -33.008 19.653 8.752 1.00 85.06 118 ILE A N 1
ATOM 907 C CA . ILE A 1 118 ? -32.984 18.234 8.366 1.00 85.06 118 ILE A CA 1
ATOM 908 C C . ILE A 1 118 ? -33.167 18.089 6.851 1.00 85.06 118 ILE A C 1
ATOM 910 O O . ILE A 1 118 ? -32.436 17.321 6.228 1.00 85.06 118 ILE A O 1
ATOM 914 N N . GLY A 1 119 ? -34.080 18.847 6.241 1.00 87.75 119 GLY A N 1
ATOM 915 C CA . GLY A 1 119 ? -34.273 18.885 4.793 1.00 87.75 119 GLY A CA 1
ATOM 916 C C . GLY A 1 119 ? -33.023 19.367 4.057 1.00 87.75 119 GLY A C 1
ATOM 917 O O . GLY A 1 119 ? -32.583 18.717 3.110 1.00 87.75 119 GLY A O 1
ATOM 918 N N . GLU A 1 120 ? -32.388 20.438 4.540 1.00 87.75 120 GLU A N 1
ATOM 919 C CA . GLU A 1 120 ? -31.121 20.947 4.006 1.00 87.75 120 GLU A CA 1
ATOM 920 C C . GLU A 1 120 ? -29.978 19.939 4.147 1.00 87.75 120 GLU A C 1
ATOM 922 O O . GLU A 1 120 ? -29.239 19.715 3.190 1.00 87.75 120 GLU A O 1
ATOM 927 N N . LEU A 1 121 ? -29.819 19.315 5.319 1.00 88.12 121 LEU A N 1
ATOM 928 C CA . LEU A 1 121 ? -28.787 18.299 5.544 1.00 88.12 121 LEU A CA 1
ATOM 929 C C . LEU A 1 121 ? -29.016 17.067 4.666 1.00 88.12 121 LEU A C 1
ATOM 931 O O . LEU A 1 121 ? -28.064 16.527 4.114 1.00 88.12 121 LEU A O 1
ATOM 935 N N . THR A 1 122 ? -30.269 16.665 4.465 1.00 88.81 122 THR A N 1
ATOM 936 C CA . THR A 1 122 ? -30.623 15.541 3.588 1.00 88.81 122 THR A CA 1
ATOM 937 C C . THR A 1 122 ? -30.363 15.879 2.122 1.00 88.81 122 THR A C 1
ATOM 939 O O . THR A 1 122 ? -29.805 15.067 1.389 1.00 88.81 122 THR A O 1
ATOM 942 N N . ALA A 1 123 ? -30.704 17.095 1.688 1.00 90.62 123 ALA A N 1
ATOM 943 C CA . ALA A 1 123 ? -30.407 17.571 0.341 1.00 90.62 123 ALA A CA 1
ATOM 944 C C . ALA A 1 123 ? -28.894 17.661 0.095 1.00 90.62 123 ALA A C 1
ATOM 946 O O . ALA A 1 123 ? -28.420 17.233 -0.956 1.00 90.62 123 ALA A O 1
ATOM 947 N N . LYS A 1 124 ? -28.130 18.154 1.079 1.00 91.75 124 LYS A N 1
ATOM 948 C CA . LYS A 1 124 ? -26.662 18.178 1.039 1.00 91.75 124 LYS A CA 1
ATOM 949 C C . LYS A 1 124 ? -26.089 16.766 0.975 1.00 91.75 124 LYS A C 1
ATOM 951 O O . LYS A 1 124 ? -25.289 16.510 0.085 1.00 91.75 124 LYS A O 1
ATOM 956 N N . ASN A 1 125 ? -26.533 15.846 1.831 1.00 91.88 125 ASN A N 1
ATOM 957 C CA . ASN A 1 125 ? -26.093 14.448 1.801 1.00 91.88 125 ASN A CA 1
ATOM 958 C C . ASN A 1 125 ? -26.388 13.800 0.447 1.00 91.88 125 ASN A C 1
ATOM 960 O O . ASN A 1 125 ? -25.484 13.239 -0.154 1.00 91.88 125 ASN A O 1
ATOM 964 N N . LYS A 1 126 ? -27.592 13.984 -0.106 1.00 93.19 126 LYS A N 1
ATOM 965 C CA . LYS A 1 126 ? -27.943 13.473 -1.438 1.00 93.19 126 LYS A CA 1
ATOM 966 C C . LYS A 1 126 ? -27.094 14.091 -2.552 1.00 93.19 126 LYS A C 1
ATOM 968 O O . LYS A 1 126 ? -26.728 13.404 -3.502 1.00 93.19 126 LYS A O 1
ATOM 973 N N . ALA A 1 127 ? -26.774 15.382 -2.461 1.00 91.50 127 ALA A N 1
ATOM 974 C CA . ALA A 1 127 ? -25.890 16.046 -3.416 1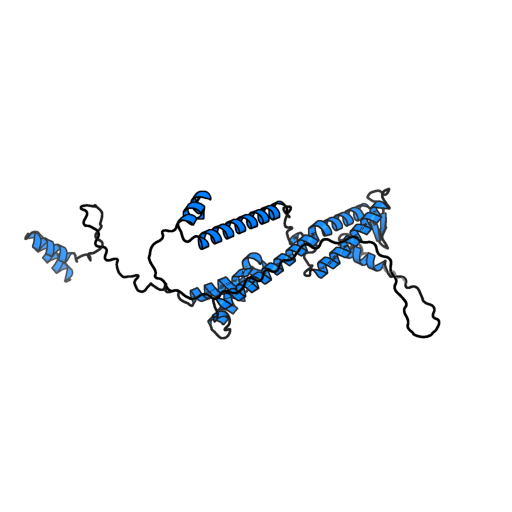.00 91.50 127 ALA A CA 1
ATOM 975 C C . ALA A 1 127 ? -24.443 15.541 -3.301 1.00 91.50 127 ALA A C 1
ATOM 977 O O . ALA A 1 127 ? -23.777 15.361 -4.318 1.00 91.50 127 ALA A O 1
ATOM 978 N N . PHE A 1 128 ? -23.962 15.287 -2.083 1.00 91.62 128 PHE A N 1
ATOM 979 C CA . PHE A 1 128 ? -22.654 14.680 -1.853 1.00 91.62 128 PHE A CA 1
ATOM 980 C C . PHE A 1 128 ? -22.607 13.236 -2.344 1.00 91.62 128 PHE A C 1
ATOM 982 O O . PHE A 1 128 ? -21.664 12.885 -3.041 1.00 91.62 128 PHE A O 1
ATOM 989 N N . GLU A 1 129 ? -23.632 12.432 -2.076 1.00 88.44 129 GLU A N 1
ATOM 990 C CA . GLU A 1 129 ? -23.763 11.067 -2.592 1.00 88.44 129 GLU A CA 1
ATOM 991 C C . GLU A 1 129 ? -23.802 11.043 -4.122 1.00 88.44 129 GLU A C 1
ATOM 993 O O . GLU A 1 129 ? -23.122 10.227 -4.731 1.00 88.44 129 GLU A O 1
ATOM 998 N N . ALA A 1 130 ? -24.529 11.964 -4.763 1.00 89.44 130 ALA A N 1
ATOM 999 C CA . ALA A 1 130 ? -24.552 12.071 -6.221 1.00 89.44 130 ALA A CA 1
ATOM 1000 C C . ALA A 1 130 ? -23.173 12.437 -6.795 1.00 89.44 130 ALA A C 1
ATOM 1002 O O . ALA A 1 130 ? -22.731 11.814 -7.756 1.00 89.44 130 ALA A O 1
ATOM 1003 N N . LYS A 1 131 ? -22.466 13.395 -6.178 1.00 89.06 131 LYS A N 1
ATOM 1004 C CA . LYS A 1 131 ? -21.089 13.749 -6.561 1.00 89.06 131 LYS A CA 1
ATOM 1005 C C . LYS A 1 131 ? -20.114 12.598 -6.330 1.00 89.06 131 LYS A C 1
ATOM 1007 O O . LYS A 1 131 ? -19.208 12.397 -7.130 1.00 89.06 131 LYS A O 1
ATOM 1012 N N . PHE A 1 132 ? -20.294 11.846 -5.249 1.00 85.00 132 PHE A N 1
ATOM 1013 C CA . PHE A 1 132 ? -19.476 10.681 -4.944 1.00 85.00 132 PHE A CA 1
ATOM 1014 C C . PHE A 1 132 ? -19.726 9.561 -5.956 1.00 85.00 132 PHE A C 1
ATOM 1016 O O . PHE A 1 132 ? -18.775 9.028 -6.508 1.00 85.00 132 PHE A O 1
ATOM 1023 N N . ALA A 1 133 ? -20.986 9.292 -6.300 1.00 85.75 133 ALA A N 1
ATOM 1024 C CA . ALA A 1 133 ? -21.355 8.330 -7.332 1.00 85.75 133 ALA A CA 1
ATOM 1025 C C . ALA A 1 133 ? -20.850 8.740 -8.726 1.00 85.75 133 ALA A C 1
ATOM 1027 O O . ALA A 1 133 ? -20.407 7.891 -9.491 1.00 85.75 133 ALA A O 1
ATOM 1028 N N . GLU A 1 134 ? -20.876 10.031 -9.065 1.00 87.38 134 GLU A N 1
ATOM 1029 C CA . GLU A 1 134 ? -20.297 10.551 -10.310 1.00 87.38 134 GLU A CA 1
ATOM 1030 C C . GLU A 1 134 ? -18.765 10.416 -10.321 1.00 87.38 134 GLU A C 1
ATOM 1032 O O . GLU A 1 134 ? -18.171 10.034 -11.332 1.00 87.38 134 GLU A O 1
ATOM 1037 N N . MET A 1 135 ? -18.113 10.656 -9.181 1.00 83.56 135 MET A N 1
ATOM 1038 C CA . MET A 1 135 ? -16.673 10.460 -9.021 1.00 83.56 135 MET A CA 1
ATOM 1039 C C . MET A 1 135 ? -16.284 8.976 -9.098 1.00 83.56 135 MET A C 1
ATOM 1041 O O . MET A 1 135 ? -15.310 8.636 -9.760 1.00 83.56 135 MET A O 1
ATOM 1045 N N . GLU A 1 136 ? -17.057 8.077 -8.492 1.00 75.88 136 GLU A N 1
ATOM 1046 C CA . GLU A 1 136 ? -16.844 6.630 -8.594 1.00 75.88 136 GLU A CA 1
ATOM 1047 C C . GLU A 1 136 ? -17.113 6.110 -10.010 1.00 75.88 136 GLU A C 1
ATOM 1049 O O . GLU A 1 136 ? -16.350 5.293 -10.517 1.00 75.88 136 GLU A O 1
ATOM 1054 N N . ALA A 1 137 ? -18.160 6.602 -10.678 1.00 76.88 137 ALA A N 1
ATOM 1055 C CA . ALA A 1 137 ? -18.503 6.195 -12.039 1.00 76.88 137 ALA A CA 1
ATOM 1056 C C . ALA A 1 137 ? -17.516 6.722 -13.092 1.00 76.88 137 ALA A C 1
ATOM 1058 O O . ALA A 1 137 ? -17.324 6.086 -14.130 1.00 76.88 137 ALA A O 1
ATOM 1059 N N . SER A 1 138 ? -16.899 7.882 -12.845 1.00 74.50 138 SER A N 1
ATOM 1060 C CA . SER A 1 138 ? -15.863 8.451 -13.716 1.00 74.50 138 SER A CA 1
ATOM 1061 C C . SER A 1 138 ? -14.479 7.852 -13.467 1.00 74.50 138 SER A C 1
ATOM 1063 O O . SER A 1 138 ? -13.627 7.904 -14.358 1.00 74.50 138 SER A O 1
ATOM 1065 N N . GLN A 1 139 ? -14.242 7.237 -12.304 1.00 71.88 139 GLN A N 1
ATOM 1066 C CA . GLN A 1 139 ? -13.018 6.485 -12.082 1.00 71.88 139 GLN A CA 1
ATOM 1067 C C . GLN A 1 139 ? -13.072 5.158 -12.853 1.00 71.88 139 GLN A C 1
ATOM 1069 O O . GLN A 1 139 ? -13.971 4.343 -12.639 1.00 71.88 139 GLN A O 1
ATOM 1074 N N . PRO A 1 140 ? -12.105 4.887 -13.751 1.00 67.06 140 PRO A N 1
ATOM 1075 C CA . PRO A 1 140 ? -12.015 3.572 -14.365 1.00 67.06 140 PRO A CA 1
ATOM 1076 C C . PRO A 1 140 ? -11.853 2.533 -13.253 1.00 67.06 140 PRO A C 1
ATOM 1078 O O . PRO A 1 140 ? -11.069 2.751 -12.331 1.00 67.06 140 PRO A O 1
ATOM 1081 N N . VAL A 1 141 ? -12.569 1.405 -13.342 1.00 62.66 141 VAL A N 1
ATOM 1082 C CA . VAL A 1 141 ? -12.439 0.287 -12.393 1.00 62.66 141 VAL A CA 1
ATOM 1083 C C . VAL A 1 141 ? -10.990 -0.198 -12.416 1.00 62.66 141 VAL A C 1
ATOM 1085 O O . VAL A 1 141 ? -10.592 -1.000 -13.268 1.00 62.66 141 VAL A O 1
ATOM 1088 N N . LYS A 1 142 ? -10.176 0.327 -11.499 1.00 64.62 142 LYS A N 1
ATOM 1089 C CA . LYS A 1 142 ? -8.784 -0.066 -11.333 1.00 64.62 142 LYS A CA 1
ATOM 1090 C C . LYS A 1 142 ? -8.799 -1.485 -10.796 1.00 64.62 142 LYS A C 1
ATOM 1092 O O . LYS A 1 142 ? -9.244 -1.744 -9.682 1.00 64.62 142 LYS A O 1
ATOM 1097 N N . ARG A 1 143 ? -8.357 -2.435 -11.615 1.00 66.25 143 ARG A N 1
ATOM 1098 C CA . ARG A 1 143 ? -8.127 -3.797 -11.137 1.00 66.25 143 ARG A CA 1
ATOM 1099 C C . ARG A 1 143 ? -6.953 -3.736 -10.175 1.00 66.25 143 ARG A C 1
ATOM 1101 O O . ARG A 1 143 ? -5.837 -3.459 -10.608 1.00 66.25 143 ARG A O 1
ATOM 1108 N N . GLU A 1 144 ? -7.218 -3.979 -8.898 1.00 74.81 144 GLU A N 1
ATOM 1109 C CA . GLU A 1 144 ? -6.160 -4.075 -7.901 1.00 74.81 144 GLU A CA 1
ATOM 1110 C C . GLU A 1 144 ? -5.201 -5.192 -8.307 1.00 74.81 144 GLU A C 1
ATOM 1112 O O . GLU A 1 144 ? -5.603 -6.332 -8.557 1.00 74.81 144 GLU A O 1
ATOM 1117 N N . ILE A 1 145 ? -3.925 -4.846 -8.438 1.00 80.38 145 ILE A N 1
ATOM 1118 C CA . ILE A 1 145 ? -2.885 -5.816 -8.752 1.00 80.38 145 ILE A CA 1
ATOM 1119 C C . ILE A 1 145 ? -2.496 -6.466 -7.431 1.00 80.38 145 ILE A C 1
ATOM 1121 O O . ILE A 1 145 ? -2.098 -5.744 -6.511 1.00 80.38 145 ILE A O 1
ATOM 1125 N N . PRO A 1 146 ? -2.585 -7.802 -7.315 1.00 81.50 146 PRO A N 1
ATOM 1126 C CA . PRO A 1 146 ? -2.096 -8.490 -6.133 1.00 81.50 146 PRO A CA 1
ATOM 1127 C C . PRO A 1 146 ? -0.631 -8.128 -5.890 1.00 81.50 146 PRO A C 1
ATOM 1129 O O . PRO A 1 146 ? 0.169 -8.141 -6.828 1.00 81.50 146 PRO A O 1
ATOM 1132 N N . GLN A 1 147 ? -0.270 -7.835 -4.639 1.00 79.69 147 GLN A N 1
ATOM 1133 C CA . GLN A 1 147 ? 1.093 -7.427 -4.283 1.00 79.69 147 GLN A CA 1
ATOM 1134 C C . GLN A 1 147 ? 2.142 -8.466 -4.725 1.00 79.69 147 GLN A C 1
ATOM 1136 O O . GLN A 1 147 ? 3.242 -8.096 -5.127 1.00 79.69 147 GLN A O 1
ATOM 1141 N N . ASP A 1 148 ? 1.781 -9.753 -4.738 1.00 85.00 148 ASP A N 1
ATOM 1142 C CA . ASP A 1 148 ? 2.645 -10.850 -5.193 1.00 85.00 148 ASP A CA 1
ATOM 1143 C C . ASP A 1 148 ? 3.035 -10.763 -6.675 1.00 85.00 148 ASP A C 1
ATOM 1145 O O . ASP A 1 148 ? 4.053 -11.319 -7.077 1.00 85.00 148 ASP A O 1
ATOM 1149 N N . GLN A 1 149 ? 2.236 -10.076 -7.495 1.00 87.94 149 GLN A N 1
ATOM 1150 C CA . GLN A 1 149 ? 2.493 -9.897 -8.926 1.00 87.94 149 GLN A CA 1
ATOM 1151 C C . GLN A 1 149 ? 3.275 -8.614 -9.232 1.00 87.94 149 GLN A C 1
ATOM 1153 O O . GLN A 1 149 ? 3.638 -8.394 -10.387 1.00 87.94 149 GLN A O 1
ATOM 1158 N N . ASN A 1 150 ? 3.500 -7.748 -8.238 1.00 91.06 150 ASN A N 1
ATOM 1159 C CA . ASN A 1 150 ? 4.198 -6.485 -8.439 1.00 91.06 150 ASN A CA 1
ATOM 1160 C C . ASN A 1 150 ? 5.724 -6.680 -8.310 1.00 91.06 150 ASN A C 1
ATOM 1162 O O . ASN A 1 150 ? 6.187 -7.027 -7.219 1.00 91.06 150 ASN A O 1
ATOM 1166 N N . PRO A 1 151 ? 6.522 -6.417 -9.366 1.00 92.56 151 PRO A N 1
ATOM 1167 C CA . PRO A 1 151 ? 7.981 -6.491 -9.283 1.00 92.56 151 PRO A CA 1
ATOM 1168 C C . PRO A 1 151 ? 8.579 -5.454 -8.319 1.00 92.56 151 PRO A C 1
ATOM 1170 O O . PRO A 1 151 ? 9.635 -5.696 -7.750 1.00 92.56 151 PRO A O 1
ATOM 1173 N N . PHE A 1 152 ? 7.888 -4.340 -8.067 1.00 93.75 152 PHE A N 1
ATOM 1174 C CA . PHE A 1 152 ? 8.361 -3.244 -7.215 1.00 93.75 152 PHE A CA 1
ATOM 1175 C C . PHE A 1 152 ? 7.812 -3.302 -5.783 1.00 93.75 152 PHE A C 1
ATOM 1177 O O . PHE A 1 152 ? 7.769 -2.293 -5.081 1.00 93.75 152 PHE A O 1
ATOM 1184 N N . ARG A 1 153 ? 7.385 -4.486 -5.321 1.00 91.12 153 ARG A N 1
ATOM 1185 C CA . ARG A 1 153 ? 6.802 -4.684 -3.979 1.00 91.12 153 ARG A CA 1
ATOM 1186 C C . ARG A 1 153 ? 7.721 -4.271 -2.824 1.00 91.12 153 ARG A C 1
ATOM 1188 O O . ARG A 1 153 ? 7.238 -4.066 -1.711 1.00 91.12 153 ARG A O 1
ATOM 1195 N N . GLU A 1 154 ? 9.026 -4.235 -3.079 1.00 92.19 154 GLU A N 1
ATOM 1196 C CA . GLU A 1 154 ? 10.073 -3.982 -2.089 1.00 92.19 154 GLU A CA 1
ATOM 1197 C C . GLU A 1 154 ? 10.252 -2.492 -1.789 1.00 92.19 154 GLU A C 1
ATOM 1199 O O . GLU A 1 154 ? 10.748 -2.171 -0.710 1.00 92.19 154 GLU A O 1
ATOM 1204 N N . LEU A 1 155 ? 9.771 -1.607 -2.674 1.00 92.69 155 LEU A N 1
ATOM 1205 C CA . LEU A 1 155 ? 9.792 -0.158 -2.467 1.00 92.69 155 LEU A CA 1
ATOM 1206 C C . LEU A 1 155 ? 8.815 0.210 -1.347 1.00 92.69 155 LEU A C 1
ATOM 1208 O O . LEU A 1 155 ? 7.610 -0.061 -1.434 1.00 92.69 155 LEU A O 1
ATOM 1212 N N . LYS A 1 156 ? 9.337 0.802 -0.275 1.00 91.19 156 LYS A N 1
ATOM 1213 C CA . LYS A 1 156 ? 8.588 1.120 0.951 1.00 91.19 156 LYS A CA 1
ATOM 1214 C C . LYS A 1 156 ? 8.337 2.612 1.120 1.00 91.19 156 LYS A C 1
ATOM 1216 O O . LYS A 1 156 ? 7.486 2.966 1.932 1.00 91.19 156 LYS A O 1
ATOM 1221 N N . SER A 1 157 ? 9.046 3.457 0.376 1.00 95.00 157 SER A N 1
ATOM 1222 C CA . SER A 1 157 ? 8.910 4.914 0.429 1.00 95.00 157 SER A CA 1
ATOM 1223 C C . SER A 1 157 ? 8.367 5.490 -0.878 1.00 95.00 157 SER A C 1
ATOM 1225 O O . SER A 1 157 ? 8.612 4.957 -1.960 1.00 95.00 157 SER A O 1
ATOM 1227 N N . PHE A 1 158 ? 7.661 6.620 -0.790 1.00 94.06 158 PHE A N 1
ATOM 1228 C CA . PHE A 1 158 ? 7.268 7.383 -1.976 1.00 94.06 158 PHE A CA 1
ATOM 1229 C C . PHE A 1 158 ? 8.470 7.950 -2.730 1.00 94.06 158 PHE A C 1
ATOM 1231 O O . PHE A 1 158 ? 8.391 8.082 -3.948 1.00 94.06 158 PHE A O 1
ATOM 1238 N N . ASP A 1 159 ? 9.568 8.255 -2.039 1.00 95.31 159 ASP A N 1
ATOM 1239 C CA . ASP A 1 159 ? 10.773 8.782 -2.683 1.00 95.31 159 ASP A CA 1
ATOM 1240 C C . ASP A 1 159 ? 11.465 7.700 -3.520 1.00 95.31 159 ASP A C 1
ATOM 1242 O O . ASP A 1 159 ? 11.748 7.933 -4.689 1.00 95.31 159 ASP A O 1
ATOM 1246 N N . GLU A 1 160 ? 11.572 6.473 -2.999 1.00 94.75 160 GLU A N 1
ATOM 1247 C CA . GLU A 1 160 ? 12.067 5.311 -3.757 1.00 94.75 160 GLU A CA 1
ATOM 1248 C C . GLU A 1 160 ? 11.211 5.040 -5.008 1.00 94.75 160 GLU A C 1
ATOM 1250 O O . GLU A 1 160 ? 11.731 4.728 -6.078 1.00 94.75 160 GLU A O 1
ATOM 1255 N N . ILE A 1 161 ? 9.882 5.182 -4.906 1.00 94.94 161 ILE A N 1
ATOM 1256 C CA . ILE A 1 161 ? 8.980 5.028 -6.060 1.00 94.94 161 ILE A CA 1
ATOM 1257 C C . ILE A 1 161 ? 9.202 6.140 -7.088 1.00 94.94 161 ILE A C 1
ATOM 1259 O O . ILE A 1 161 ? 9.162 5.859 -8.283 1.00 94.94 161 ILE A O 1
ATOM 1263 N N . ARG A 1 162 ? 9.431 7.386 -6.655 1.00 95.25 162 ARG A N 1
ATOM 1264 C CA . ARG A 1 162 ? 9.717 8.518 -7.554 1.00 95.25 162 ARG A CA 1
ATOM 1265 C C . ARG A 1 162 ? 11.045 8.338 -8.279 1.00 95.25 162 ARG A C 1
ATOM 1267 O O . ARG A 1 162 ? 11.092 8.538 -9.486 1.00 95.25 162 ARG A O 1
ATOM 1274 N N . GLU A 1 163 ? 12.088 7.919 -7.572 1.00 96.31 163 GLU A N 1
ATOM 1275 C CA . GLU A 1 163 ? 13.390 7.613 -8.173 1.00 96.31 163 GLU A CA 1
ATOM 1276 C C . GLU A 1 163 ? 13.245 6.514 -9.230 1.00 96.31 163 GLU A C 1
ATOM 1278 O O . GLU A 1 163 ? 13.593 6.718 -10.395 1.00 96.31 163 GLU A O 1
ATOM 1283 N N . LYS A 1 164 ? 12.589 5.398 -8.880 1.00 95.81 164 LYS A N 1
ATOM 1284 C CA . LYS A 1 164 ? 12.302 4.324 -9.841 1.00 95.81 164 LYS A CA 1
ATOM 1285 C C . LYS A 1 164 ? 11.422 4.763 -11.001 1.00 95.81 164 LYS A C 1
ATOM 1287 O O . LYS A 1 164 ? 11.589 4.251 -12.102 1.00 95.81 164 LYS A O 1
ATOM 1292 N N . TRP A 1 165 ? 10.523 5.717 -10.793 1.00 96.19 165 TRP A N 1
ATOM 1293 C CA . TRP A 1 165 ? 9.748 6.305 -11.878 1.00 96.19 165 TRP A CA 1
ATOM 1294 C C . TRP A 1 165 ? 10.651 6.986 -12.900 1.00 96.19 165 TRP A C 1
ATOM 1296 O O . TRP A 1 165 ? 10.569 6.670 -14.083 1.00 96.19 165 TRP A O 1
ATOM 1306 N N . THR A 1 166 ? 11.549 7.857 -12.435 1.00 96.38 166 THR A N 1
ATOM 1307 C CA . THR A 1 166 ? 12.473 8.583 -13.314 1.00 96.38 166 THR A CA 1
ATOM 1308 C C . THR A 1 166 ? 13.432 7.646 -14.039 1.00 96.38 166 THR A C 1
ATOM 1310 O O . THR A 1 166 ? 13.641 7.805 -15.238 1.00 96.38 166 THR A O 1
ATOM 1313 N N . GLU A 1 167 ? 13.951 6.620 -13.356 1.00 95.62 167 GLU A N 1
ATOM 1314 C CA . GLU A 1 167 ? 14.795 5.596 -13.979 1.00 95.62 167 GLU A CA 1
ATOM 1315 C C . GLU A 1 167 ? 14.044 4.859 -15.096 1.00 95.62 167 GLU A C 1
ATOM 1317 O O . GLU A 1 167 ? 14.550 4.710 -16.206 1.00 95.62 167 GLU A O 1
ATOM 1322 N N . VAL A 1 168 ? 12.818 4.401 -14.825 1.00 96.50 168 VAL A N 1
ATOM 1323 C CA . VAL A 1 168 ? 12.039 3.639 -15.805 1.00 96.50 168 VAL A CA 1
ATOM 1324 C C . VAL A 1 168 ? 11.617 4.521 -16.981 1.00 96.50 168 VAL A C 1
ATOM 1326 O O . VAL A 1 168 ? 11.665 4.063 -18.120 1.00 96.50 168 VAL A O 1
ATOM 1329 N N . GLU A 1 169 ? 11.242 5.774 -16.739 1.00 96.06 169 GLU A N 1
ATOM 1330 C CA . GLU A 1 169 ? 10.884 6.731 -17.788 1.00 96.06 169 GLU A CA 1
ATOM 1331 C C . GLU A 1 169 ? 12.075 7.022 -18.712 1.00 96.06 169 GLU A C 1
ATOM 1333 O O . GLU A 1 169 ? 11.939 6.921 -19.928 1.00 96.06 169 GLU A O 1
ATOM 1338 N N . GLN A 1 170 ? 13.275 7.206 -18.155 1.00 95.81 170 GLN A N 1
ATOM 1339 C CA . GLN A 1 170 ? 14.504 7.327 -18.947 1.00 95.81 170 GLN A CA 1
ATOM 1340 C C . GLN A 1 170 ? 14.765 6.077 -19.795 1.00 95.81 170 GLN A C 1
ATOM 1342 O O . GLN A 1 170 ? 15.034 6.187 -20.992 1.00 95.81 170 GLN A O 1
ATOM 1347 N N . THR A 1 171 ? 14.632 4.876 -19.217 1.00 94.00 171 THR A N 1
ATOM 1348 C CA . THR A 1 171 ? 14.803 3.638 -20.000 1.00 94.00 171 THR A CA 1
ATOM 1349 C C . THR A 1 171 ? 13.748 3.497 -21.094 1.00 94.00 171 THR A C 1
ATOM 1351 O O . THR A 1 171 ? 14.037 2.971 -22.169 1.00 94.00 171 THR A O 1
ATOM 1354 N N . LEU A 1 172 ? 12.522 3.964 -20.850 1.00 95.69 172 LEU A N 1
ATOM 1355 C CA . LEU A 1 172 ? 11.446 3.934 -21.828 1.00 95.69 172 LEU A CA 1
ATOM 1356 C C . LEU A 1 172 ? 11.782 4.831 -23.020 1.00 95.69 172 LEU A C 1
ATOM 1358 O O . LEU A 1 172 ? 11.758 4.355 -24.152 1.00 95.69 172 LEU A O 1
ATOM 1362 N N . GLU A 1 173 ? 12.160 6.081 -22.757 1.00 95.38 173 GLU A N 1
ATOM 1363 C CA . GLU A 1 173 ? 12.545 7.049 -23.785 1.00 95.38 173 GLU A CA 1
ATOM 1364 C C . GLU A 1 173 ? 13.747 6.559 -24.596 1.00 95.38 173 GLU A C 1
ATOM 1366 O O . GLU A 1 173 ? 13.709 6.539 -25.823 1.00 95.38 173 GLU A O 1
ATOM 1371 N N . GLN A 1 174 ? 14.798 6.085 -23.925 1.00 94.25 174 GLN A N 1
ATOM 1372 C CA . GLN A 1 174 ? 16.003 5.595 -24.594 1.00 94.25 174 GLN A CA 1
ATOM 1373 C C . GLN A 1 174 ? 15.731 4.356 -25.442 1.00 94.25 174 GLN A C 1
ATOM 1375 O O . GLN A 1 174 ? 16.260 4.230 -26.545 1.00 94.25 174 GLN A O 1
ATOM 1380 N N . THR A 1 175 ? 14.904 3.429 -24.952 1.00 94.94 175 THR A N 1
ATOM 1381 C CA . THR A 1 175 ? 14.537 2.249 -25.742 1.00 94.94 175 THR A CA 1
ATOM 1382 C C . THR A 1 175 ? 13.629 2.600 -26.914 1.00 94.94 175 THR A C 1
ATOM 1384 O O . THR A 1 175 ? 13.780 1.974 -27.957 1.00 94.94 175 THR A O 1
ATOM 1387 N N . ASP A 1 176 ? 12.733 3.582 -26.783 1.00 95.00 176 ASP A N 1
ATOM 1388 C CA . ASP A 1 176 ? 11.931 4.073 -27.909 1.00 95.00 176 ASP A CA 1
ATOM 1389 C C . ASP A 1 176 ? 12.832 4.718 -28.977 1.00 95.00 176 ASP A C 1
ATOM 1391 O O . ASP A 1 176 ? 12.765 4.308 -30.133 1.00 95.00 176 ASP A O 1
ATOM 1395 N N . ILE A 1 177 ? 13.775 5.587 -28.588 1.00 95.88 177 ILE A N 1
ATOM 1396 C CA . ILE A 1 177 ? 14.755 6.186 -29.515 1.00 95.88 177 ILE A CA 1
ATOM 1397 C C . ILE A 1 177 ? 15.556 5.102 -30.250 1.00 95.88 177 ILE A C 1
ATOM 1399 O O . ILE A 1 177 ? 15.641 5.115 -31.473 1.00 95.88 177 ILE A O 1
ATOM 1403 N N . LEU A 1 178 ? 16.098 4.115 -29.529 1.00 94.44 178 LEU A N 1
ATOM 1404 C CA . LEU A 1 178 ? 16.872 3.028 -30.142 1.00 94.44 178 LEU A CA 1
ATOM 1405 C C . LEU A 1 178 ? 16.036 2.153 -31.085 1.00 94.44 178 LEU A C 1
ATOM 1407 O O . LEU A 1 178 ? 16.559 1.606 -32.056 1.00 94.44 178 LEU A O 1
ATOM 1411 N N . LEU A 1 179 ? 14.750 1.955 -30.790 1.00 94.25 179 LEU A N 1
ATOM 1412 C CA . LEU A 1 179 ? 13.859 1.184 -31.655 1.00 94.25 179 LEU A CA 1
ATOM 1413 C C . LEU A 1 179 ? 13.500 1.946 -32.933 1.00 94.25 179 LEU A C 1
ATOM 1415 O O . LEU A 1 179 ? 13.380 1.297 -33.978 1.00 94.25 179 LEU A O 1
ATOM 1419 N N . ASP A 1 180 ? 13.371 3.269 -32.840 1.00 95.50 180 ASP A N 1
ATOM 1420 C CA . ASP A 1 180 ? 13.098 4.167 -33.962 1.00 95.50 180 ASP A CA 1
ATOM 1421 C C . ASP A 1 180 ? 14.339 4.334 -34.858 1.00 95.50 180 ASP A C 1
ATOM 1423 O O . ASP A 1 180 ? 14.252 4.152 -36.073 1.00 95.50 180 ASP A O 1
ATOM 1427 N N . ASP A 1 181 ? 15.521 4.557 -34.273 1.00 94.81 181 ASP A N 1
ATOM 1428 C CA . ASP A 1 181 ? 16.796 4.679 -35.000 1.00 94.81 181 ASP A CA 1
ATOM 1429 C C . ASP A 1 181 ? 17.151 3.403 -35.785 1.00 94.81 181 ASP A C 1
ATOM 1431 O O . ASP A 1 181 ? 17.799 3.448 -36.835 1.00 94.81 181 ASP A O 1
ATOM 1435 N N . HIS A 1 182 ? 16.707 2.247 -35.287 1.00 94.44 182 HIS A N 1
ATOM 1436 C CA . HIS A 1 182 ? 16.924 0.938 -35.894 1.00 94.44 182 HIS A CA 1
ATOM 1437 C C . HIS A 1 182 ? 15.628 0.332 -36.460 1.00 94.44 182 HIS A C 1
ATOM 1439 O O . HIS A 1 182 ? 15.416 -0.883 -36.362 1.00 94.44 182 HIS A O 1
ATOM 1445 N N . GLU A 1 183 ? 14.744 1.131 -37.071 1.00 92.94 183 GLU A N 1
ATOM 1446 C CA . GLU A 1 183 ? 13.477 0.644 -37.648 1.00 92.94 183 GLU A CA 1
ATOM 1447 C C . GLU A 1 183 ? 13.694 -0.479 -38.684 1.00 92.94 183 GLU A C 1
ATOM 1449 O O . GLU A 1 183 ? 13.007 -1.506 -38.627 1.00 92.94 183 GLU A O 1
ATOM 1454 N N . ASP A 1 184 ? 14.720 -0.355 -39.532 1.00 93.62 184 ASP A N 1
ATOM 1455 C CA . ASP A 1 184 ? 15.051 -1.314 -40.599 1.00 93.62 184 ASP A CA 1
ATOM 1456 C C . ASP A 1 184 ? 15.576 -2.672 -40.090 1.00 93.62 184 ASP A C 1
ATOM 1458 O O . ASP A 1 184 ? 15.629 -3.648 -40.843 1.00 93.62 184 ASP A O 1
ATOM 1462 N N . TYR A 1 185 ? 15.962 -2.762 -38.813 1.00 93.75 185 TYR A N 1
ATOM 1463 C CA . TYR A 1 185 ? 16.532 -3.977 -38.232 1.00 93.75 185 TYR A CA 1
ATOM 1464 C C . TYR A 1 185 ? 15.448 -5.041 -37.997 1.00 93.75 185 TYR A C 1
ATOM 1466 O O . TYR A 1 185 ? 14.333 -4.761 -37.529 1.00 93.75 185 TYR A O 1
ATOM 1474 N N . GLY A 1 186 ? 15.797 -6.297 -38.260 1.00 94.50 186 GLY A N 1
ATOM 1475 C CA . GLY A 1 186 ? 15.018 -7.475 -37.915 1.00 94.50 186 GLY A CA 1
ATOM 1476 C C . GLY A 1 186 ? 14.921 -7.710 -36.396 1.00 94.50 186 GLY A C 1
ATOM 1477 O O . GLY A 1 186 ? 15.598 -7.062 -35.601 1.00 94.50 186 GLY A O 1
ATOM 1478 N N . PRO A 1 187 ? 14.051 -8.630 -35.933 1.00 94.06 187 PRO A N 1
ATOM 1479 C CA . PRO A 1 187 ? 13.869 -8.898 -34.502 1.00 94.06 187 PRO A CA 1
ATOM 1480 C C . PRO A 1 187 ? 15.119 -9.409 -33.777 1.00 94.06 187 PRO A C 1
ATOM 1482 O O . PRO A 1 187 ? 15.302 -9.088 -32.603 1.00 94.06 187 PRO A O 1
ATOM 1485 N N . ASP A 1 188 ? 15.945 -10.197 -34.459 1.00 94.81 188 ASP A N 1
ATOM 1486 C CA . ASP A 1 188 ? 17.130 -10.838 -33.879 1.00 94.81 188 ASP A CA 1
ATOM 1487 C C . ASP A 1 188 ? 18.431 -10.090 -34.211 1.00 94.81 188 ASP A C 1
ATOM 1489 O O . ASP A 1 188 ? 19.509 -10.530 -33.814 1.00 94.81 188 ASP A O 1
ATOM 1493 N N . ASP A 1 189 ? 18.335 -8.949 -34.898 1.00 94.62 189 ASP A N 1
ATOM 1494 C CA . ASP A 1 189 ? 19.490 -8.104 -35.182 1.00 94.62 189 ASP A CA 1
ATOM 1495 C C . ASP A 1 189 ? 19.981 -7.436 -33.895 1.00 94.62 189 ASP A C 1
ATOM 1497 O O . ASP A 1 189 ? 19.190 -7.030 -33.032 1.00 94.62 189 ASP A O 1
ATOM 1501 N N . VAL A 1 190 ? 21.305 -7.353 -33.777 1.00 94.12 190 VAL A N 1
ATOM 1502 C CA . VAL A 1 190 ? 22.003 -6.862 -32.589 1.00 94.12 190 VAL A CA 1
ATOM 1503 C C . VAL A 1 190 ? 22.207 -5.354 -32.688 1.00 94.12 190 VAL A C 1
ATOM 1505 O O . VAL A 1 190 ? 22.715 -4.838 -33.684 1.00 94.12 190 VAL A O 1
ATOM 1508 N N . ILE A 1 191 ? 21.820 -4.662 -31.625 1.00 91.81 191 ILE A N 1
ATOM 1509 C CA . ILE A 1 191 ? 21.971 -3.232 -31.395 1.00 91.81 191 ILE A CA 1
ATOM 1510 C C . ILE A 1 191 ? 22.898 -3.072 -30.188 1.00 91.81 191 ILE A C 1
ATOM 1512 O O . ILE A 1 191 ? 22.701 -3.694 -29.142 1.00 91.81 191 ILE A O 1
ATOM 1516 N N . MET A 1 192 ? 23.933 -2.255 -30.345 1.00 90.12 192 MET A N 1
ATOM 1517 C CA . MET A 1 192 ? 24.897 -1.965 -29.285 1.00 90.12 192 MET A CA 1
ATOM 1518 C C . MET A 1 192 ? 24.357 -0.822 -28.426 1.00 90.12 192 MET A C 1
ATOM 1520 O O . MET A 1 192 ? 24.121 0.269 -28.940 1.00 90.12 192 MET A O 1
ATOM 1524 N N . VAL A 1 193 ? 24.194 -1.052 -27.125 1.00 89.00 193 VAL A N 1
ATOM 1525 C CA . VAL A 1 193 ? 23.810 -0.021 -26.151 1.00 89.00 193 VAL A CA 1
ATOM 1526 C C . VAL A 1 193 ? 24.932 0.089 -25.124 1.00 89.00 193 VAL A C 1
ATOM 1528 O O . VAL A 1 193 ? 25.107 -0.781 -24.269 1.00 89.00 193 VAL A O 1
ATOM 1531 N N . GLY A 1 194 ? 25.747 1.139 -25.243 1.00 86.38 194 GLY A N 1
ATOM 1532 C CA . GLY A 1 194 ? 26.968 1.283 -24.449 1.00 86.38 194 GLY A CA 1
ATOM 1533 C C . GLY A 1 194 ? 27.966 0.158 -24.745 1.00 86.38 194 GLY A C 1
ATOM 1534 O O . GLY A 1 194 ? 28.500 0.073 -25.849 1.00 86.38 194 GLY A O 1
ATOM 1535 N N . SER A 1 195 ? 28.217 -0.705 -23.758 1.00 88.19 195 SER A N 1
ATOM 1536 C CA . SER A 1 195 ? 29.115 -1.866 -23.864 1.00 88.19 195 SER A CA 1
ATOM 1537 C C . SER A 1 195 ? 28.392 -3.207 -24.025 1.00 88.19 195 SER A C 1
ATOM 1539 O O . SER A 1 195 ? 29.055 -4.239 -24.135 1.00 88.19 195 SER A O 1
ATOM 1541 N N . GLN A 1 196 ? 27.054 -3.213 -24.020 1.00 89.94 196 GLN A N 1
ATOM 1542 C CA . GLN A 1 196 ? 26.252 -4.429 -24.118 1.00 89.94 196 GLN A CA 1
ATOM 1543 C C . GLN A 1 196 ? 25.528 -4.539 -25.458 1.00 89.94 196 GLN A C 1
ATOM 1545 O O . GLN A 1 196 ? 25.087 -3.558 -26.057 1.00 89.94 196 GLN A O 1
ATOM 1550 N N . GLU A 1 197 ? 25.404 -5.780 -25.908 1.00 93.19 197 GLU A N 1
ATOM 1551 C CA . GLU A 1 197 ? 24.724 -6.163 -27.135 1.00 93.19 197 GLU A CA 1
ATOM 1552 C C . GLU A 1 197 ? 23.303 -6.619 -26.805 1.00 93.19 197 GLU A C 1
ATOM 1554 O O . GLU A 1 197 ? 23.104 -7.599 -26.084 1.00 93.19 197 GLU A O 1
ATOM 1559 N N . PHE A 1 198 ? 22.309 -5.927 -27.357 1.00 93.75 198 PHE A N 1
ATOM 1560 C CA . PHE A 1 198 ? 20.904 -6.289 -27.215 1.00 93.75 198 PHE A CA 1
ATOM 1561 C C . PHE A 1 198 ? 20.291 -6.581 -28.573 1.00 93.75 198 PHE A C 1
ATOM 1563 O O . PHE A 1 198 ? 20.477 -5.849 -29.537 1.00 93.75 198 PHE A O 1
ATOM 1570 N N . THR A 1 199 ? 19.486 -7.631 -28.656 1.00 95.62 199 THR A N 1
ATOM 1571 C CA . THR A 1 199 ? 18.648 -7.847 -29.841 1.00 95.62 199 THR A CA 1
ATOM 1572 C C . THR A 1 199 ? 17.476 -6.866 -29.854 1.00 95.62 199 THR A C 1
ATOM 1574 O O . THR A 1 199 ? 16.928 -6.520 -28.801 1.00 95.62 199 THR A O 1
ATOM 1577 N N . LYS A 1 200 ? 16.993 -6.476 -31.040 1.00 95.19 200 LYS A N 1
ATOM 1578 C CA . LYS A 1 200 ? 15.795 -5.620 -31.164 1.00 95.19 200 LYS A CA 1
ATOM 1579 C C . LYS A 1 200 ? 14.572 -6.206 -30.444 1.00 95.19 200 LYS A C 1
ATOM 1581 O O . LYS A 1 200 ? 13.723 -5.473 -29.934 1.00 95.19 200 LYS A O 1
ATOM 1586 N N . ARG A 1 201 ? 14.455 -7.535 -30.382 1.00 95.94 201 ARG A N 1
ATOM 1587 C CA . ARG A 1 201 ? 13.422 -8.241 -29.609 1.00 95.94 201 ARG A CA 1
ATOM 1588 C C . ARG A 1 201 ? 13.559 -8.001 -28.104 1.00 95.94 201 ARG A C 1
ATOM 1590 O O . ARG A 1 201 ? 12.544 -7.766 -27.451 1.00 95.94 201 ARG A O 1
ATOM 1597 N N . GLN A 1 202 ? 14.775 -8.041 -27.563 1.00 95.06 202 GLN A N 1
ATOM 1598 C CA . GLN A 1 202 ? 15.025 -7.734 -26.152 1.00 95.06 202 GLN A CA 1
ATOM 1599 C C . GLN A 1 202 ? 14.719 -6.268 -25.839 1.00 95.06 202 GLN A C 1
ATOM 1601 O O . GLN A 1 202 ? 14.044 -6.014 -24.846 1.00 95.06 202 GLN A O 1
ATOM 1606 N N . LEU A 1 203 ? 15.100 -5.326 -26.710 1.00 94.94 203 LEU A N 1
ATOM 1607 C CA . LEU A 1 203 ? 14.757 -3.908 -26.539 1.00 94.94 203 LEU A CA 1
ATOM 1608 C C . LEU A 1 203 ? 13.242 -3.679 -26.545 1.00 94.94 203 LEU A C 1
ATOM 1610 O O . LEU A 1 203 ? 12.721 -3.008 -25.660 1.00 94.94 203 LEU A O 1
ATOM 1614 N N . ARG A 1 204 ? 12.500 -4.318 -27.461 1.00 95.19 204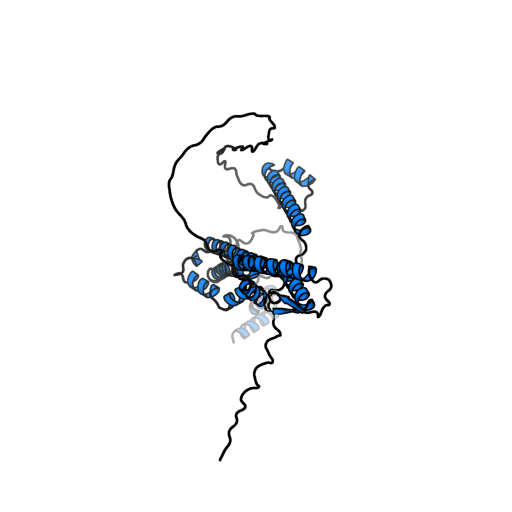 ARG A N 1
ATOM 1615 C CA . ARG A 1 204 ? 11.025 -4.281 -27.452 1.00 95.19 204 ARG A CA 1
ATOM 1616 C C . ARG A 1 204 ? 10.427 -4.847 -26.167 1.00 95.19 204 ARG A C 1
ATOM 1618 O O . ARG A 1 204 ? 9.433 -4.321 -25.670 1.00 95.19 204 ARG A O 1
ATOM 1625 N N . GLN A 1 205 ? 11.006 -5.921 -25.632 1.00 96.00 205 GLN A N 1
ATOM 1626 C CA . GLN A 1 205 ? 10.550 -6.497 -24.370 1.00 96.00 205 GLN A CA 1
ATOM 1627 C C . GLN A 1 205 ? 10.859 -5.575 -23.184 1.00 96.00 205 GLN A C 1
ATOM 1629 O O . GLN A 1 205 ? 9.985 -5.376 -22.345 1.00 96.00 205 GLN A O 1
ATOM 1634 N N . ALA A 1 206 ? 12.059 -4.995 -23.125 1.00 94.56 206 ALA A N 1
ATOM 1635 C CA . ALA A 1 206 ? 12.454 -4.034 -22.098 1.00 94.56 206 ALA A CA 1
ATOM 1636 C C . ALA A 1 206 ? 11.548 -2.799 -22.125 1.00 94.56 206 ALA A C 1
ATOM 1638 O O . ALA A 1 206 ? 11.005 -2.414 -21.095 1.00 94.56 206 ALA A O 1
ATOM 1639 N N . ASN A 1 207 ? 11.280 -2.269 -23.315 1.00 95.25 207 ASN A N 1
ATOM 1640 C CA . ASN A 1 207 ? 10.366 -1.161 -23.530 1.00 95.25 207 ASN A CA 1
ATOM 1641 C C . ASN A 1 207 ? 8.937 -1.488 -23.059 1.00 95.25 207 ASN A C 1
ATOM 1643 O O . ASN A 1 207 ? 8.330 -0.724 -22.314 1.00 95.25 207 ASN A O 1
ATOM 1647 N N . ARG A 1 208 ? 8.406 -2.671 -23.402 1.00 96.19 208 ARG A N 1
ATOM 1648 C CA . ARG A 1 208 ? 7.105 -3.126 -22.888 1.00 96.19 208 ARG A CA 1
ATOM 1649 C C . ARG A 1 208 ? 7.095 -3.238 -21.362 1.00 96.19 208 ARG A C 1
ATOM 1651 O O . ARG A 1 208 ? 6.135 -2.802 -20.734 1.00 96.19 208 ARG A O 1
ATOM 1658 N N . ASN A 1 209 ? 8.147 -3.802 -20.772 1.00 95.50 209 ASN A N 1
ATOM 1659 C CA . ASN A 1 209 ? 8.272 -3.916 -19.321 1.00 95.50 209 ASN A CA 1
ATOM 1660 C C . ASN A 1 209 ? 8.326 -2.531 -18.658 1.00 95.50 209 ASN A C 1
ATOM 1662 O O . ASN A 1 209 ? 7.685 -2.341 -17.629 1.00 95.50 209 ASN A O 1
ATOM 1666 N N . ALA A 1 210 ? 9.027 -1.563 -19.257 1.00 95.75 210 ALA A N 1
ATOM 1667 C CA . ALA A 1 210 ? 9.075 -0.181 -18.788 1.00 95.75 210 ALA A CA 1
ATOM 1668 C C . ALA A 1 210 ? 7.694 0.494 -18.878 1.00 95.75 210 ALA A C 1
ATOM 1670 O O . ALA A 1 210 ? 7.231 1.089 -17.906 1.00 95.75 210 ALA A O 1
ATOM 1671 N N . ARG A 1 211 ? 6.961 0.302 -19.986 1.00 95.69 211 ARG A N 1
ATOM 1672 C CA . ARG A 1 211 ? 5.569 0.775 -20.125 1.00 95.69 211 ARG A CA 1
ATOM 1673 C C . ARG A 1 211 ? 4.655 0.183 -19.059 1.00 95.69 211 ARG A C 1
ATOM 1675 O O . ARG A 1 211 ? 3.860 0.912 -18.468 1.00 95.69 211 ARG A O 1
ATOM 1682 N N . ASP A 1 212 ? 4.753 -1.120 -18.809 1.00 94.69 212 ASP A N 1
ATOM 1683 C CA . ASP A 1 212 ? 3.964 -1.783 -17.769 1.00 94.69 212 ASP A CA 1
ATOM 1684 C C . ASP A 1 212 ? 4.388 -1.303 -16.365 1.00 94.69 212 ASP A C 1
ATOM 1686 O O . ASP A 1 212 ? 3.547 -1.111 -15.487 1.00 94.69 212 ASP A O 1
ATOM 1690 N N . ALA A 1 213 ? 5.674 -1.041 -16.131 1.00 94.81 213 ALA A N 1
ATOM 1691 C CA . ALA A 1 213 ? 6.167 -0.496 -14.870 1.00 94.81 213 ALA A CA 1
ATOM 1692 C C . ALA A 1 213 ? 5.564 0.883 -14.558 1.00 94.81 213 ALA A C 1
ATOM 1694 O O . ALA A 1 213 ? 4.956 1.039 -13.497 1.00 94.81 213 ALA A O 1
ATOM 1695 N N . VAL A 1 214 ? 5.642 1.828 -15.500 1.00 94.50 214 VAL A N 1
ATOM 1696 C CA . VAL A 1 214 ? 5.096 3.193 -15.370 1.00 94.50 214 VAL A CA 1
ATOM 1697 C C . VAL A 1 214 ? 3.575 3.173 -15.248 1.00 94.50 214 VAL A C 1
ATOM 1699 O O . VAL A 1 214 ? 3.007 3.752 -14.330 1.00 94.50 214 VAL A O 1
ATOM 1702 N N . ASN A 1 215 ? 2.876 2.477 -16.143 1.00 93.06 215 ASN A N 1
ATOM 1703 C CA . ASN A 1 215 ? 1.417 2.592 -16.205 1.00 93.06 215 ASN A CA 1
ATOM 1704 C C . ASN A 1 215 ? 0.690 1.735 -15.167 1.00 93.06 215 ASN A C 1
ATOM 1706 O O . ASN A 1 215 ? -0.446 2.037 -14.802 1.00 93.06 215 ASN A O 1
ATOM 1710 N N . LYS A 1 216 ? 1.303 0.630 -14.733 1.00 92.44 216 LYS A N 1
ATOM 1711 C CA . LYS A 1 216 ? 0.607 -0.417 -13.985 1.00 92.44 216 LYS A CA 1
ATOM 1712 C C . LYS A 1 216 ? 1.243 -0.681 -12.621 1.00 92.44 216 LYS A C 1
ATOM 1714 O O . LYS A 1 216 ? 0.542 -0.621 -11.614 1.00 92.44 216 LYS A O 1
ATOM 1719 N N . PHE A 1 217 ? 2.538 -0.983 -12.558 1.00 93.94 217 PHE A N 1
ATOM 1720 C CA . PHE A 1 217 ? 3.141 -1.518 -11.330 1.00 93.94 217 PHE A CA 1
ATOM 1721 C C . PHE A 1 217 ? 3.577 -0.456 -10.312 1.00 93.94 217 PHE A C 1
ATOM 1723 O O . PHE A 1 217 ? 3.307 -0.621 -9.119 1.00 93.94 217 PHE A O 1
ATOM 1730 N N . LEU A 1 218 ? 4.200 0.639 -10.752 1.00 94.19 218 LEU A N 1
ATOM 1731 C CA . LEU A 1 218 ? 4.609 1.732 -9.866 1.00 94.19 218 LEU A CA 1
ATOM 1732 C C . LEU A 1 218 ? 3.402 2.477 -9.259 1.00 94.19 218 LEU A C 1
ATOM 1734 O O . LEU A 1 218 ? 3.391 2.664 -8.038 1.00 94.19 218 LEU A O 1
ATOM 1738 N N . PRO A 1 219 ? 2.334 2.817 -10.018 1.00 93.88 219 PRO A N 1
ATOM 1739 C CA . PRO A 1 219 ? 1.135 3.422 -9.440 1.00 93.88 219 PRO A CA 1
ATOM 1740 C C . PRO A 1 219 ? 0.458 2.506 -8.428 1.00 93.88 219 PRO A C 1
ATOM 1742 O O . PRO A 1 219 ? 0.063 2.958 -7.356 1.00 93.88 219 PRO A O 1
ATOM 1745 N N . ALA A 1 220 ? 0.367 1.210 -8.733 1.00 92.81 220 ALA A N 1
ATOM 1746 C CA . ALA A 1 220 ? -0.215 0.246 -7.812 1.00 92.81 220 ALA A CA 1
ATOM 1747 C C . ALA A 1 220 ? 0.592 0.146 -6.512 1.00 92.81 220 ALA A C 1
ATOM 1749 O O . ALA A 1 220 ? -0.002 0.078 -5.439 1.00 92.81 220 ALA A O 1
ATOM 1750 N N . GLN A 1 221 ? 1.928 0.195 -6.574 1.00 93.62 221 GLN A N 1
ATOM 1751 C CA . GLN A 1 221 ? 2.753 0.232 -5.365 1.00 93.62 221 GLN A CA 1
ATOM 1752 C C . GLN A 1 221 ? 2.499 1.508 -4.550 1.00 93.62 221 GLN A C 1
ATOM 1754 O O . GLN A 1 221 ? 2.332 1.437 -3.332 1.00 93.62 221 GLN A O 1
ATOM 1759 N N . ALA A 1 222 ? 2.396 2.663 -5.210 1.00 93.88 222 ALA A N 1
ATOM 1760 C CA . ALA A 1 222 ? 2.085 3.924 -4.543 1.00 93.88 222 ALA A CA 1
ATOM 1761 C C . ALA A 1 222 ? 0.699 3.898 -3.872 1.00 93.88 222 ALA A C 1
ATOM 1763 O O . ALA A 1 222 ? 0.546 4.373 -2.748 1.00 93.88 222 ALA A O 1
ATOM 1764 N N . GLU A 1 223 ? -0.313 3.312 -4.517 1.00 92.38 223 GLU A N 1
ATOM 1765 C CA . GLU A 1 223 ? -1.645 3.122 -3.929 1.00 92.38 223 GLU A CA 1
ATOM 1766 C C . GLU A 1 223 ? -1.605 2.204 -2.698 1.00 92.38 223 GLU A C 1
ATOM 1768 O O . GLU A 1 223 ? -2.270 2.490 -1.702 1.00 92.38 223 GLU A O 1
ATOM 1773 N N . GLN A 1 224 ? -0.785 1.150 -2.710 1.00 90.81 224 GLN A N 1
ATOM 1774 C CA . GLN A 1 224 ? -0.598 0.278 -1.545 1.00 90.81 224 GLN A CA 1
ATOM 1775 C C . GLN A 1 224 ? 0.047 1.011 -0.364 1.00 90.81 224 GLN A C 1
ATOM 1777 O O . GLN A 1 224 ? -0.374 0.815 0.778 1.00 90.81 224 GLN A O 1
ATOM 1782 N N . LEU A 1 225 ? 1.037 1.874 -0.612 1.00 92.69 225 LEU A N 1
ATOM 1783 C CA . LEU A 1 225 ? 1.618 2.709 0.444 1.00 92.69 225 LEU A CA 1
ATOM 1784 C C . LEU A 1 225 ? 0.577 3.669 1.028 1.00 92.69 225 LEU A C 1
ATOM 1786 O O . LEU A 1 225 ? 0.412 3.706 2.246 1.00 92.69 225 LEU A O 1
ATOM 1790 N N . LYS A 1 226 ? -0.217 4.337 0.180 1.00 93.56 226 LYS A N 1
ATOM 1791 C CA . LYS A 1 226 ? -1.327 5.195 0.634 1.00 93.56 226 LYS A CA 1
ATOM 1792 C C . LYS A 1 226 ? -2.340 4.429 1.488 1.00 93.56 226 LYS A C 1
ATOM 1794 O O . LYS A 1 226 ? -2.766 4.925 2.528 1.00 93.56 226 LYS A O 1
ATOM 1799 N N . LYS A 1 227 ? -2.712 3.205 1.087 1.00 91.94 227 LYS A N 1
ATOM 1800 C CA . LYS A 1 227 ? -3.603 2.342 1.882 1.00 91.94 227 LYS A CA 1
ATOM 1801 C C . LYS A 1 227 ? -3.001 2.052 3.259 1.00 91.94 227 LYS A C 1
ATOM 1803 O O . LYS A 1 227 ? -3.684 2.227 4.265 1.00 91.94 227 LYS A O 1
ATOM 1808 N N . LYS A 1 228 ? -1.718 1.689 3.334 1.00 91.75 228 LYS A N 1
ATOM 1809 C CA . LYS A 1 228 ? -1.028 1.449 4.614 1.00 91.75 228 LYS A CA 1
ATOM 1810 C C . LYS A 1 228 ? -1.016 2.681 5.517 1.00 91.75 228 LYS A C 1
ATOM 1812 O O . LYS A 1 228 ? -1.290 2.550 6.707 1.00 91.75 228 LYS A O 1
ATOM 1817 N N . GLU A 1 229 ? -0.754 3.860 4.964 1.00 92.94 229 GLU A N 1
ATOM 1818 C CA . GLU A 1 229 ? -0.823 5.118 5.715 1.00 92.94 229 GLU A CA 1
ATOM 1819 C C . GLU A 1 229 ? -2.237 5.398 6.223 1.00 92.94 229 GLU A C 1
ATOM 1821 O O . GLU A 1 229 ? -2.410 5.748 7.389 1.00 92.94 229 GLU A O 1
ATOM 1826 N N . SER A 1 230 ? -3.259 5.164 5.394 1.00 92.88 230 SER A N 1
ATOM 1827 C CA . SER A 1 230 ? -4.656 5.319 5.810 1.00 92.88 230 SER A CA 1
ATOM 1828 C C . SER A 1 230 ? -5.026 4.371 6.956 1.00 92.88 230 SER A C 1
ATOM 1830 O O . SER A 1 230 ? -5.692 4.783 7.904 1.00 92.88 230 SER A O 1
ATOM 1832 N N . TYR A 1 231 ? -4.526 3.129 6.936 1.00 93.88 231 TYR A N 1
ATOM 1833 C CA . TYR A 1 231 ? -4.715 2.179 8.031 1.00 93.88 231 TYR A CA 1
ATOM 1834 C C . TYR A 1 231 ? -3.999 2.633 9.301 1.00 93.88 231 TYR A C 1
ATOM 1836 O O . TYR A 1 231 ? -4.570 2.519 10.384 1.00 93.88 231 TYR A O 1
ATOM 1844 N N . ALA A 1 232 ? -2.787 3.182 9.195 1.00 92.62 232 ALA A N 1
ATOM 1845 C CA . ALA A 1 232 ? -2.065 3.723 10.343 1.00 92.62 232 ALA A CA 1
ATOM 1846 C C . ALA A 1 232 ? -2.828 4.894 10.984 1.00 92.62 232 ALA A C 1
ATOM 1848 O O . ALA A 1 232 ? -3.113 4.854 12.180 1.00 92.62 232 ALA A O 1
ATOM 1849 N N . GLN A 1 233 ? -3.261 5.870 10.181 1.00 94.62 233 GLN A N 1
ATOM 1850 C CA . GLN A 1 233 ? -4.045 7.019 10.648 1.00 94.62 233 GLN A CA 1
ATOM 1851 C C . GLN A 1 233 ? -5.373 6.590 11.282 1.00 94.62 233 GLN A C 1
ATOM 1853 O O . GLN A 1 233 ? -5.746 7.064 12.355 1.00 94.62 233 GLN A O 1
ATOM 1858 N N . ALA A 1 234 ? -6.085 5.655 10.652 1.00 94.81 234 ALA A N 1
ATOM 1859 C CA . ALA A 1 234 ? -7.334 5.146 11.197 1.00 94.81 234 ALA A CA 1
ATOM 1860 C C . ALA A 1 234 ? -7.103 4.361 12.503 1.00 94.81 234 ALA A C 1
ATOM 1862 O O . ALA A 1 234 ? -7.889 4.492 13.441 1.00 94.81 234 ALA A O 1
ATOM 1863 N N . THR A 1 235 ? -5.996 3.618 12.615 1.00 93.56 235 THR A N 1
ATOM 1864 C CA . THR A 1 235 ? -5.611 2.917 13.851 1.00 93.56 235 THR A CA 1
ATOM 1865 C C . THR A 1 235 ? -5.338 3.915 14.974 1.00 93.56 235 THR A C 1
ATOM 1867 O O . THR A 1 235 ? -5.806 3.732 16.096 1.00 93.56 235 THR A O 1
ATOM 1870 N N . GLU A 1 236 ? -4.620 5.001 14.687 1.00 94.31 236 GLU A N 1
ATOM 1871 C CA . GLU A 1 236 ? -4.389 6.083 15.646 1.00 94.31 236 GLU A CA 1
ATOM 1872 C C . GLU A 1 236 ? -5.696 6.737 16.092 1.00 94.31 236 GLU A C 1
ATOM 1874 O O . GLU A 1 236 ? -5.910 6.907 17.293 1.00 94.31 236 GLU A O 1
ATOM 1879 N N . HIS A 1 237 ? -6.601 7.039 15.157 1.00 95.62 237 HIS A N 1
ATOM 1880 C CA . HIS A 1 237 ? -7.922 7.572 15.477 1.00 95.62 237 HIS A CA 1
ATOM 1881 C C . HIS A 1 237 ? -8.689 6.644 16.433 1.00 95.62 237 HIS A C 1
ATOM 1883 O O . HIS A 1 237 ? -9.169 7.095 17.475 1.00 95.62 237 HIS A O 1
ATOM 1889 N N . TRP A 1 238 ? -8.765 5.342 16.139 1.00 95.38 238 TRP A N 1
ATOM 1890 C CA . TRP A 1 238 ? -9.456 4.381 17.006 1.00 95.38 238 TRP A CA 1
ATOM 1891 C C . TRP A 1 238 ? -8.775 4.198 18.360 1.00 95.38 238 TRP A C 1
ATOM 1893 O O . TRP A 1 238 ? -9.464 4.079 19.373 1.00 95.38 238 TRP A O 1
ATOM 1903 N N . ASN A 1 239 ? -7.445 4.249 18.416 1.00 92.88 239 ASN A N 1
ATOM 1904 C CA . ASN A 1 239 ? -6.711 4.233 19.679 1.00 92.88 239 ASN A CA 1
ATOM 1905 C C . ASN A 1 239 ? -7.025 5.473 20.528 1.00 92.88 239 ASN A C 1
ATOM 1907 O O . ASN A 1 239 ? -7.233 5.355 21.735 1.00 92.88 239 ASN A O 1
ATOM 1911 N N . GLN A 1 240 ? -7.122 6.655 19.913 1.00 94.38 240 GLN A N 1
ATOM 1912 C CA . GLN A 1 240 ? -7.529 7.878 20.609 1.00 94.38 240 GLN A CA 1
ATOM 1913 C C . GLN A 1 240 ? -8.975 7.792 21.113 1.00 94.38 240 GLN A C 1
ATOM 1915 O O . GLN A 1 240 ? -9.253 8.222 22.232 1.00 94.38 240 GLN A O 1
ATOM 1920 N N . GLN A 1 241 ? -9.898 7.222 20.330 1.00 95.19 241 GLN A N 1
ATOM 1921 C CA . GLN A 1 241 ? -11.276 6.986 20.785 1.00 95.19 241 GLN A CA 1
ATOM 1922 C C . GLN A 1 241 ? -11.320 5.989 21.947 1.00 95.19 241 GLN A C 1
ATOM 1924 O O . GLN A 1 241 ? -11.961 6.257 22.962 1.00 95.19 241 GLN A O 1
ATOM 1929 N N . ALA A 1 242 ? -10.563 4.892 21.861 1.00 93.25 242 ALA A N 1
ATOM 1930 C CA . ALA A 1 242 ? -10.445 3.917 22.942 1.00 93.25 242 ALA A CA 1
ATOM 1931 C C . ALA A 1 242 ? -9.944 4.578 24.233 1.00 93.25 242 ALA A C 1
ATOM 1933 O O . ALA A 1 242 ? -10.492 4.334 25.304 1.00 93.25 242 ALA A O 1
ATOM 1934 N N . ALA A 1 243 ? -8.950 5.463 24.126 1.00 92.19 243 ALA A N 1
ATOM 1935 C CA . ALA A 1 243 ? -8.385 6.186 25.258 1.00 92.19 243 ALA A CA 1
ATOM 1936 C C . ALA A 1 243 ? -9.394 7.147 25.914 1.00 92.19 243 ALA A C 1
ATOM 1938 O O . ALA A 1 243 ? -9.355 7.322 27.133 1.00 92.19 243 ALA A O 1
ATOM 1939 N N . LYS A 1 244 ? -10.305 7.746 25.134 1.00 93.69 244 LYS A N 1
ATOM 1940 C CA . LYS A 1 244 ? -11.391 8.606 25.638 1.00 93.69 244 LYS A CA 1
ATOM 1941 C C . LYS A 1 244 ? -12.495 7.801 26.324 1.00 93.69 244 LYS A C 1
ATOM 1943 O O . LYS A 1 244 ? -12.969 8.190 27.387 1.00 93.69 244 LYS A O 1
ATOM 1948 N N . GLU A 1 245 ? -12.917 6.692 25.721 1.00 92.12 245 GLU A N 1
ATOM 1949 C CA . GLU A 1 245 ? -14.052 5.893 26.203 1.00 92.12 245 GLU A CA 1
ATOM 1950 C C . GLU A 1 245 ? -13.672 4.958 27.357 1.00 92.12 245 GLU A C 1
ATOM 1952 O O . GLU A 1 245 ? -14.468 4.730 28.279 1.00 92.12 245 GLU A O 1
ATOM 1957 N N . VAL A 1 246 ? -12.447 4.433 27.328 1.00 90.69 246 VAL A N 1
ATOM 1958 C CA . VAL A 1 246 ? -11.882 3.512 28.317 1.00 90.69 246 VAL A CA 1
ATOM 1959 C C . VAL A 1 246 ? -10.579 4.104 28.868 1.00 90.69 246 VAL A C 1
ATOM 1961 O O . VAL A 1 246 ? -9.499 3.629 28.534 1.00 90.69 246 VAL A O 1
ATOM 1964 N N . PRO A 1 247 ? -10.639 5.116 29.753 1.00 90.38 247 PRO A N 1
ATOM 1965 C CA . PRO A 1 247 ? -9.435 5.754 30.297 1.00 90.38 247 PRO A CA 1
ATOM 1966 C C . PRO A 1 247 ? -8.551 4.792 31.111 1.00 90.38 247 PRO A C 1
ATOM 1968 O O . PRO A 1 247 ? -7.356 5.026 31.249 1.00 90.38 247 PRO A O 1
ATOM 1971 N N . GLU A 1 248 ? -9.108 3.674 31.588 1.00 88.31 248 GLU A N 1
ATOM 1972 C CA . GLU A 1 248 ? -8.380 2.606 32.288 1.00 88.31 248 GLU A CA 1
ATOM 1973 C C . GLU A 1 248 ? -7.264 1.967 31.437 1.00 88.31 248 GLU A C 1
ATOM 1975 O O . GLU A 1 248 ? -6.338 1.404 32.013 1.00 88.31 248 GLU A O 1
ATOM 1980 N N . ILE A 1 249 ? -7.315 2.051 30.093 1.00 89.38 249 ILE A N 1
ATOM 1981 C CA . ILE A 1 249 ? -6.222 1.545 29.235 1.00 89.38 249 ILE A CA 1
ATOM 1982 C C . ILE A 1 249 ? -4.961 2.407 29.302 1.00 89.38 249 ILE A C 1
ATOM 1984 O O . ILE A 1 249 ? -3.893 1.918 28.948 1.00 89.38 249 ILE A O 1
ATOM 1988 N N . GLN A 1 250 ? -5.081 3.682 29.690 1.00 88.25 250 GLN A N 1
ATOM 1989 C CA . GLN A 1 250 ? -3.942 4.603 29.753 1.00 88.25 250 GLN A CA 1
ATOM 1990 C C . GLN A 1 250 ? -3.090 4.369 31.008 1.00 88.25 250 GLN A C 1
ATOM 1992 O O . GLN A 1 250 ? -1.925 4.753 31.043 1.00 88.25 250 GLN A O 1
ATOM 1997 N N . ASP A 1 251 ? -3.668 3.747 32.037 1.00 90.44 251 ASP A N 1
ATOM 1998 C CA . ASP A 1 251 ? -2.969 3.402 33.269 1.00 90.44 251 ASP A CA 1
ATOM 1999 C C . ASP A 1 251 ? -2.264 2.046 33.113 1.00 90.44 251 ASP A C 1
ATOM 2001 O O . ASP A 1 251 ? -2.859 0.981 33.295 1.00 90.44 251 ASP A O 1
ATOM 2005 N N . GLU A 1 252 ? -0.978 2.090 32.763 1.00 84.50 252 GLU A N 1
ATOM 2006 C CA . GLU A 1 252 ? -0.139 0.900 32.570 1.00 84.50 252 GLU A CA 1
ATOM 2007 C C . GLU A 1 252 ? 0.160 0.147 33.879 1.00 84.50 252 GLU A C 1
ATOM 2009 O O . GLU A 1 252 ? 0.536 -1.029 33.858 1.00 84.50 252 GLU A O 1
ATOM 2014 N N . GLU A 1 253 ? -0.001 0.794 35.036 1.00 86.94 253 GLU A N 1
ATOM 2015 C CA . GLU A 1 253 ? 0.220 0.160 36.336 1.00 86.94 253 GLU A CA 1
ATOM 2016 C C . GLU A 1 253 ? -1.011 -0.623 36.799 1.00 86.94 253 GLU A C 1
ATOM 2018 O O . GLU A 1 253 ? -0.869 -1.645 37.488 1.00 86.94 253 GLU A O 1
ATOM 2023 N N . SER A 1 254 ? -2.198 -0.191 36.372 1.00 90.00 254 SER A N 1
ATOM 2024 C CA . SER A 1 254 ? -3.459 -0.885 36.606 1.00 90.00 254 SER A CA 1
ATOM 2025 C C . SER A 1 254 ? -3.457 -2.295 36.011 1.00 90.00 254 SER A C 1
ATOM 2027 O O . SER A 1 254 ? -2.988 -2.543 34.896 1.00 90.00 254 SER A O 1
ATOM 2029 N N . ASP A 1 255 ? -4.065 -3.241 36.731 1.00 89.75 255 ASP A N 1
ATOM 2030 C CA . ASP A 1 255 ? -4.297 -4.603 36.234 1.00 89.75 255 ASP A CA 1
ATOM 2031 C C . ASP A 1 255 ? -5.097 -4.596 34.917 1.00 89.75 255 ASP A C 1
ATOM 2033 O O . ASP A 1 255 ? -5.004 -5.525 34.114 1.00 89.75 255 ASP A O 1
ATOM 2037 N N . PHE A 1 256 ? -5.911 -3.560 34.677 1.00 90.31 256 PHE A N 1
ATOM 2038 C CA . PHE A 1 256 ? -6.618 -3.371 33.411 1.00 90.31 256 PHE A CA 1
ATOM 2039 C C . PHE A 1 256 ? -5.659 -3.075 32.252 1.00 90.31 256 PHE A C 1
ATOM 2041 O O . PHE A 1 256 ? -5.672 -3.807 31.262 1.00 90.31 256 PHE A O 1
ATOM 2048 N N . GLY A 1 257 ? -4.803 -2.058 32.393 1.00 90.56 257 GLY A N 1
ATOM 2049 C CA . GLY A 1 257 ? -3.834 -1.667 31.369 1.00 90.56 257 GLY A CA 1
ATOM 2050 C C . GLY A 1 257 ? -2.839 -2.780 31.051 1.00 90.56 257 GLY A C 1
ATOM 2051 O O . GLY A 1 257 ? -2.600 -3.068 29.880 1.00 90.56 257 GLY A O 1
ATOM 2052 N N . LYS A 1 258 ? -2.352 -3.503 32.069 1.00 93.12 258 LYS A N 1
ATOM 2053 C CA . LYS A 1 258 ? -1.461 -4.663 31.877 1.00 93.12 258 LYS A CA 1
ATOM 2054 C C . LYS A 1 258 ? -2.097 -5.762 31.034 1.00 93.12 258 LYS A C 1
ATOM 2056 O O . LYS A 1 258 ? -1.467 -6.276 30.113 1.00 93.12 258 LYS A O 1
ATOM 2061 N N . GLU A 1 259 ? -3.340 -6.135 31.331 1.00 92.06 259 GLU A N 1
ATOM 2062 C CA . GLU A 1 259 ? -4.047 -7.160 30.555 1.00 92.06 259 GLU A CA 1
ATOM 2063 C C . GLU A 1 259 ? -4.372 -6.682 29.137 1.00 92.06 259 GLU A C 1
ATOM 2065 O O . GLU A 1 259 ? -4.235 -7.449 28.185 1.00 92.06 259 GLU A O 1
ATOM 2070 N N . TYR A 1 260 ? -4.733 -5.408 28.970 1.00 93.56 260 TYR A N 1
ATOM 2071 C CA . TYR A 1 260 ? -4.932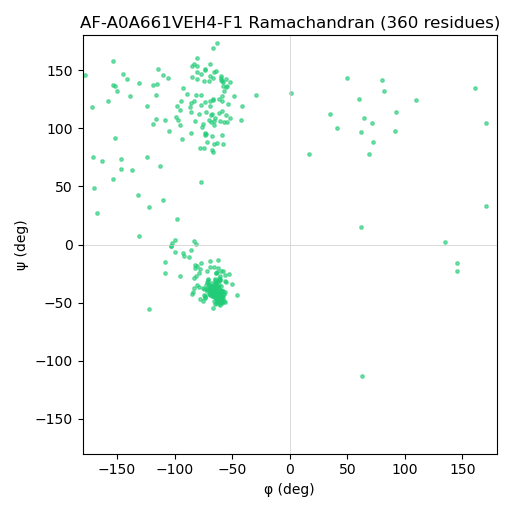 -4.814 27.650 1.00 93.56 260 TYR A CA 1
ATOM 2072 C C . TYR A 1 260 ? -3.649 -4.864 26.809 1.00 93.56 260 TYR A C 1
ATOM 2074 O O . TYR A 1 260 ? -3.666 -5.366 25.683 1.00 93.56 260 TYR A O 1
ATOM 2082 N N . GLN A 1 261 ? -2.516 -4.435 27.371 1.00 92.56 261 GLN A N 1
ATOM 2083 C CA . GLN A 1 261 ? -1.216 -4.501 26.703 1.00 92.56 261 GLN A CA 1
ATOM 2084 C C . GLN A 1 261 ? -0.829 -5.940 26.341 1.00 92.56 261 GLN A C 1
ATOM 2086 O O . GLN A 1 261 ? -0.322 -6.173 25.243 1.00 92.56 261 GLN A O 1
ATOM 2091 N N . GLN A 1 262 ? -1.102 -6.917 27.213 1.00 93.75 262 GLN A N 1
ATOM 2092 C CA . GLN A 1 262 ? -0.870 -8.338 26.928 1.00 93.75 262 GLN A CA 1
ATOM 2093 C C . GLN A 1 262 ? -1.727 -8.849 25.762 1.00 93.75 262 GLN A C 1
ATOM 2095 O O . GLN A 1 262 ? -1.225 -9.592 24.918 1.00 93.75 262 GLN A O 1
ATOM 2100 N N . LEU A 1 263 ? -3.000 -8.446 25.689 1.00 91.81 263 LEU A N 1
ATOM 2101 C CA . LEU A 1 263 ? -3.896 -8.822 24.592 1.00 91.81 263 LEU A CA 1
ATOM 2102 C C . LEU A 1 263 ? -3.436 -8.221 23.261 1.00 91.81 263 LEU A C 1
ATOM 2104 O O . LEU A 1 263 ? -3.295 -8.948 22.274 1.00 91.81 263 LEU A O 1
ATOM 2108 N N . VAL A 1 264 ? -3.142 -6.920 23.243 1.00 92.31 264 VAL A N 1
ATOM 2109 C CA . VAL A 1 264 ? -2.707 -6.205 22.033 1.00 92.31 264 VAL A CA 1
ATOM 2110 C C . VAL A 1 264 ? -1.332 -6.678 21.556 1.00 92.31 264 VAL A C 1
ATOM 2112 O O . VAL A 1 264 ? -1.113 -6.792 20.350 1.00 92.31 264 VAL A O 1
ATOM 2115 N N . SER A 1 265 ? -0.427 -7.008 22.482 1.00 93.00 265 SER A N 1
ATOM 2116 C CA . SER A 1 265 ? 0.921 -7.521 22.180 1.00 93.00 265 SER A CA 1
ATOM 2117 C C . SER A 1 265 ? 0.950 -9.027 21.911 1.00 93.00 265 SER A C 1
ATOM 2119 O O . SER A 1 265 ? 2.021 -9.610 21.735 1.00 93.00 265 SER A O 1
ATOM 2121 N N . SER A 1 266 ? -0.206 -9.695 21.906 1.00 94.56 266 SER A N 1
ATOM 2122 C CA . SER A 1 266 ? -0.251 -11.133 21.673 1.00 94.56 266 SER A CA 1
ATOM 2123 C C . SER A 1 266 ? 0.184 -11.476 20.235 1.00 94.56 266 SER A C 1
ATOM 2125 O O . SER A 1 266 ? -0.150 -10.768 19.279 1.00 94.56 266 SER A O 1
ATOM 2127 N N . PRO A 1 267 ? 0.898 -12.600 20.029 1.00 95.00 267 PRO A N 1
ATOM 2128 C CA . PRO A 1 267 ? 1.414 -12.970 18.709 1.00 95.00 267 PRO A CA 1
ATOM 2129 C C . PRO A 1 267 ? 0.302 -13.252 17.689 1.00 95.00 267 PRO A C 1
ATOM 2131 O O . PRO A 1 267 ? 0.525 -13.135 16.488 1.00 95.00 267 PRO A O 1
ATOM 2134 N N . GLY A 1 268 ? -0.899 -13.624 18.146 1.00 92.06 268 GLY A N 1
ATOM 2135 C CA . GLY A 1 268 ? -2.062 -13.790 17.272 1.00 92.06 268 GLY A CA 1
ATOM 2136 C C . GLY A 1 268 ? -2.525 -12.465 16.670 1.00 92.06 268 GLY A C 1
ATOM 2137 O O . GLY A 1 268 ? -2.828 -12.409 15.483 1.00 92.06 268 GLY A O 1
ATOM 2138 N N . VAL A 1 269 ? -2.506 -11.392 17.462 1.00 92.25 269 VAL A N 1
ATOM 2139 C CA . VAL A 1 269 ? -2.885 -10.045 17.017 1.00 92.25 269 VAL A CA 1
ATOM 2140 C C . VAL A 1 269 ? -1.831 -9.459 16.087 1.00 92.25 269 VAL A C 1
ATOM 2142 O O . VAL A 1 269 ? -2.186 -8.850 15.082 1.00 92.25 269 VAL A O 1
ATOM 2145 N N . ALA A 1 270 ? -0.546 -9.707 16.358 1.00 92.25 270 ALA A N 1
ATOM 2146 C CA . ALA A 1 270 ? 0.534 -9.340 15.443 1.00 92.25 270 ALA A CA 1
ATOM 2147 C C . ALA A 1 270 ? 0.361 -10.003 14.063 1.00 92.25 270 ALA A C 1
ATOM 2149 O O . ALA A 1 270 ? 0.328 -9.314 13.049 1.00 92.25 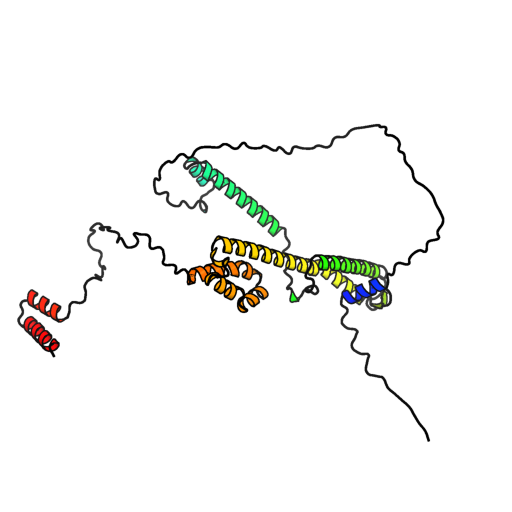270 ALA A O 1
ATOM 2150 N N . LYS A 1 271 ? 0.129 -11.322 14.024 1.00 93.44 271 LYS A N 1
ATOM 2151 C CA . LYS A 1 271 ? -0.143 -12.045 12.768 1.00 93.44 271 LYS A CA 1
ATOM 2152 C C . LYS A 1 271 ? -1.412 -11.560 12.069 1.00 93.44 271 LYS A C 1
ATOM 2154 O O . LYS A 1 271 ? -1.451 -11.499 10.847 1.00 93.44 271 LYS A O 1
ATOM 2159 N N . PHE A 1 272 ? -2.452 -11.223 12.829 1.00 92.19 272 PHE A N 1
ATOM 2160 C CA . PHE A 1 272 ? -3.687 -10.686 12.263 1.00 92.19 272 PHE A CA 1
ATOM 2161 C C . PHE A 1 272 ? -3.452 -9.335 11.575 1.00 92.19 272 PHE A C 1
ATOM 2163 O O . PHE A 1 272 ? -3.911 -9.145 10.454 1.00 92.19 272 PHE A O 1
ATOM 2170 N N . LYS A 1 273 ? -2.661 -8.446 12.191 1.00 91.00 273 LYS A N 1
ATOM 2171 C CA . LYS A 1 273 ? -2.235 -7.171 11.589 1.00 91.00 273 LYS A CA 1
ATOM 2172 C C . LYS A 1 273 ? -1.440 -7.358 10.295 1.00 91.00 273 LYS A C 1
ATOM 2174 O O . LYS A 1 273 ? -1.581 -6.549 9.387 1.00 91.00 273 LYS A O 1
ATOM 2179 N N . GLU A 1 274 ? -0.627 -8.409 10.202 1.00 89.50 274 GLU A N 1
ATOM 2180 C CA . GLU A 1 274 ? 0.152 -8.719 8.995 1.00 89.50 274 GLU A CA 1
ATOM 2181 C C . GLU A 1 274 ? -0.713 -9.275 7.856 1.00 89.50 274 GLU A C 1
ATOM 2183 O O . GLU A 1 274 ? -0.555 -8.862 6.710 1.00 89.50 274 GLU A O 1
ATOM 2188 N N . VAL A 1 275 ? -1.619 -10.211 8.157 1.00 90.62 275 VAL A N 1
ATOM 2189 C CA . VAL A 1 275 ? -2.444 -10.894 7.143 1.00 90.62 275 VAL A CA 1
ATOM 2190 C C . VAL A 1 275 ? -3.615 -10.027 6.682 1.00 90.62 275 VAL A C 1
ATOM 2192 O O . VAL A 1 275 ? -3.992 -10.071 5.515 1.00 90.62 275 VAL A O 1
ATOM 2195 N N . ALA A 1 276 ? -4.203 -9.264 7.600 1.00 89.44 276 ALA A N 1
ATOM 2196 C CA . ALA A 1 276 ? -5.443 -8.530 7.396 1.00 89.44 276 ALA A CA 1
ATOM 2197 C C . ALA A 1 276 ? -5.352 -7.112 7.997 1.00 89.44 276 ALA A C 1
ATOM 2199 O O . ALA A 1 276 ? -6.092 -6.788 8.930 1.00 89.44 276 ALA A O 1
ATOM 2200 N N . PRO A 1 277 ? -4.456 -6.246 7.481 1.00 88.19 277 PRO A N 1
ATOM 2201 C CA . PRO A 1 277 ? -4.256 -4.900 8.021 1.00 88.19 277 PRO A CA 1
ATOM 2202 C C . PRO A 1 277 ? -5.524 -4.038 7.954 1.00 88.19 277 PRO A C 1
ATOM 2204 O O . PRO A 1 277 ? -5.754 -3.223 8.841 1.00 88.19 277 PRO A O 1
ATOM 2207 N N . GLU A 1 278 ? -6.377 -4.266 6.954 1.00 89.31 278 GLU A N 1
ATOM 2208 C CA . GLU A 1 278 ? -7.652 -3.566 6.753 1.00 89.31 278 GLU A CA 1
ATOM 2209 C C . GLU A 1 278 ? -8.669 -3.798 7.884 1.00 89.31 278 GLU A C 1
ATOM 2211 O O . GLU A 1 278 ? -9.371 -2.874 8.283 1.00 89.31 278 GLU A O 1
ATOM 2216 N N . PHE A 1 279 ? -8.707 -5.007 8.453 1.00 88.94 279 PHE A N 1
ATOM 2217 C CA . PHE A 1 279 ? -9.572 -5.350 9.588 1.00 88.94 279 PHE A CA 1
ATOM 2218 C C . PHE A 1 279 ? -8.880 -5.137 10.931 1.00 88.94 279 PHE A C 1
ATOM 2220 O O . PHE A 1 279 ? -9.508 -5.252 11.976 1.00 88.94 279 PHE A O 1
ATOM 2227 N N . ALA A 1 280 ? -7.573 -4.880 10.928 1.00 91.00 280 ALA A N 1
ATOM 2228 C CA . ALA A 1 280 ? -6.799 -4.752 12.151 1.00 91.00 280 ALA A CA 1
ATOM 2229 C C . ALA A 1 280 ? -6.823 -3.339 12.758 1.00 91.00 280 ALA A C 1
ATOM 2231 O O . ALA A 1 280 ? -6.286 -3.134 13.850 1.00 91.00 280 ALA A O 1
ATOM 2232 N N . VAL A 1 281 ? -7.444 -2.389 12.058 1.00 94.38 281 VAL A N 1
ATOM 2233 C CA . VAL A 1 281 ? -7.441 -0.957 12.369 1.00 94.38 281 VAL A CA 1
ATOM 2234 C C . VAL A 1 281 ? -8.138 -0.647 13.702 1.00 94.38 281 VAL A C 1
ATOM 2236 O O . VAL A 1 281 ? -7.639 0.137 14.504 1.00 94.38 281 VAL A O 1
ATOM 2239 N N . ASP A 1 282 ? -9.271 -1.287 13.976 1.00 93.00 282 ASP A N 1
ATOM 2240 C CA . ASP A 1 282 ? -10.099 -1.074 15.171 1.00 93.00 282 ASP A CA 1
ATOM 2241 C C . ASP A 1 282 ? -9.915 -2.170 16.235 1.00 93.00 282 ASP A C 1
ATOM 2243 O O . ASP A 1 282 ? -10.516 -2.121 17.309 1.00 93.00 282 ASP A O 1
ATOM 2247 N N . VAL A 1 283 ? -9.041 -3.148 15.991 1.00 93.69 283 VAL A N 1
ATOM 2248 C CA . VAL A 1 283 ? -8.849 -4.299 16.886 1.00 93.69 283 VAL A CA 1
ATOM 2249 C C . VAL A 1 283 ? -8.456 -3.874 18.297 1.00 93.69 283 VAL A C 1
ATOM 2251 O O . VAL A 1 283 ? -8.965 -4.436 19.265 1.00 93.69 283 VAL A O 1
ATOM 2254 N N . GLY A 1 284 ? -7.590 -2.864 18.436 1.00 92.00 284 GLY A N 1
ATOM 2255 C CA . GLY A 1 284 ? -7.232 -2.313 19.748 1.00 92.00 284 GLY A CA 1
ATOM 2256 C C . GLY A 1 284 ? -8.445 -1.724 20.472 1.00 92.00 284 GLY A C 1
ATOM 2257 O O . GLY A 1 284 ? -8.698 -2.039 21.635 1.00 92.00 284 GLY A O 1
ATOM 2258 N N . TYR A 1 285 ? -9.262 -0.955 19.753 1.00 94.44 285 TYR A N 1
ATOM 2259 C CA . TYR A 1 285 ? -10.502 -0.379 20.269 1.00 94.44 285 TYR A CA 1
ATOM 2260 C C . TYR A 1 285 ? -11.502 -1.455 20.721 1.00 94.44 285 TYR A C 1
ATOM 2262 O O . TYR A 1 285 ? -12.032 -1.383 21.836 1.00 94.44 285 TYR A O 1
ATOM 2270 N N . ILE A 1 286 ? -11.710 -2.490 19.902 1.00 94.00 286 ILE A N 1
ATOM 2271 C CA . ILE A 1 286 ? -12.588 -3.620 20.228 1.00 94.00 286 ILE A CA 1
ATOM 2272 C C . ILE A 1 286 ? -12.061 -4.369 21.455 1.00 94.00 286 ILE A C 1
ATOM 2274 O O . ILE A 1 286 ? -12.838 -4.703 22.349 1.00 94.00 286 ILE A O 1
ATOM 2278 N N . MET A 1 287 ? -10.751 -4.613 21.544 1.00 93.38 287 MET A N 1
ATOM 2279 C CA . MET A 1 287 ? -10.142 -5.299 22.688 1.00 93.38 287 MET A CA 1
ATOM 2280 C C . MET A 1 287 ? -10.296 -4.516 23.987 1.00 93.38 287 MET A C 1
ATOM 2282 O O . MET A 1 287 ? -10.607 -5.119 25.014 1.00 93.38 287 MET A O 1
ATOM 2286 N N . ALA A 1 288 ? -10.133 -3.191 23.954 1.00 92.81 288 ALA A N 1
ATOM 2287 C CA . ALA A 1 288 ? -10.348 -2.340 25.121 1.00 92.81 288 ALA A CA 1
ATOM 2288 C C . ALA A 1 288 ? -11.791 -2.469 25.643 1.00 92.81 288 ALA A C 1
ATOM 2290 O O . ALA A 1 288 ? -12.015 -2.699 26.835 1.00 92.81 288 ALA A O 1
ATOM 2291 N N . HIS A 1 289 ? -12.776 -2.407 24.743 1.00 92.56 289 HIS A N 1
ATOM 2292 C CA . HIS A 1 289 ? -14.193 -2.549 25.083 1.00 92.56 289 HIS A CA 1
ATOM 2293 C C . HIS A 1 289 ? -14.567 -3.963 25.526 1.00 92.56 289 HIS A C 1
ATOM 2295 O O . HIS A 1 289 ? -15.322 -4.130 26.487 1.00 92.56 289 HIS A O 1
ATOM 2301 N N . ALA A 1 290 ? -14.010 -4.985 24.879 1.00 93.38 290 ALA A N 1
ATOM 2302 C CA . ALA A 1 290 ? -14.206 -6.375 25.262 1.00 93.38 290 ALA A CA 1
ATOM 2303 C C . ALA A 1 290 ? -13.645 -6.639 26.665 1.00 93.38 290 ALA A C 1
ATOM 2305 O O . ALA A 1 290 ? -14.346 -7.194 27.510 1.00 93.38 290 ALA A O 1
ATOM 2306 N N . LEU A 1 291 ? -12.424 -6.176 26.955 1.00 92.12 291 LEU A N 1
ATOM 2307 C CA . LEU A 1 291 ? -11.814 -6.318 28.275 1.00 92.12 291 LEU A CA 1
ATOM 2308 C C . LEU A 1 291 ? -12.631 -5.583 29.342 1.00 92.12 291 LEU A C 1
ATOM 2310 O O . LEU A 1 291 ? -12.910 -6.148 30.402 1.00 92.12 291 LEU A O 1
ATOM 2314 N N . ARG A 1 292 ? -13.092 -4.362 29.041 1.00 90.31 292 ARG A N 1
ATOM 2315 C CA . ARG A 1 292 ? -13.991 -3.605 29.922 1.00 90.31 292 ARG A CA 1
ATOM 2316 C C . ARG A 1 292 ? -15.301 -4.341 30.168 1.00 90.31 292 ARG A C 1
ATOM 2318 O O . ARG A 1 292 ? -15.756 -4.369 31.303 1.00 90.31 292 ARG A O 1
ATOM 2325 N N . SER A 1 293 ? -15.882 -4.973 29.152 1.00 89.94 293 SER A N 1
ATOM 2326 C CA . SER A 1 293 ? -17.099 -5.778 29.296 1.00 89.94 293 SER A CA 1
ATOM 2327 C C . SER A 1 293 ? -16.883 -7.051 30.122 1.00 89.94 293 SER A C 1
ATOM 2329 O O . SER A 1 293 ? -17.813 -7.510 30.785 1.00 89.94 293 SER A O 1
ATOM 2331 N N . ILE A 1 294 ? -15.695 -7.657 30.056 1.00 88.50 294 ILE A N 1
ATOM 2332 C CA . ILE A 1 294 ? -15.357 -8.874 30.807 1.00 88.50 294 ILE A CA 1
ATOM 2333 C C . ILE A 1 294 ? -15.105 -8.535 32.280 1.00 88.50 294 ILE A C 1
ATOM 2335 O O . ILE A 1 294 ? -15.655 -9.187 33.170 1.00 88.50 294 ILE A O 1
ATOM 2339 N N . LYS A 1 295 ? -14.286 -7.510 32.545 1.00 84.75 295 LYS A N 1
ATOM 2340 C CA . LYS A 1 295 ? -13.900 -7.092 33.902 1.00 84.75 295 LYS A CA 1
ATOM 2341 C C . LYS A 1 295 ? -14.988 -6.286 34.594 1.00 84.75 295 LYS A C 1
ATOM 2343 O O . LYS A 1 295 ? -15.350 -6.555 35.741 1.00 84.75 295 LYS A O 1
ATOM 2348 N N . GLY A 1 296 ? -15.539 -5.312 33.885 1.00 69.38 296 GLY A N 1
ATOM 2349 C CA . GLY A 1 296 ? -16.732 -4.594 34.284 1.00 69.38 296 GLY A CA 1
ATOM 2350 C C . GLY A 1 296 ? -17.928 -5.473 33.988 1.00 69.38 296 GLY A C 1
ATOM 2351 O O . GLY A 1 296 ? -18.543 -5.321 32.941 1.00 69.38 296 GLY A O 1
ATOM 2352 N N . GLN A 1 297 ? -18.253 -6.404 34.894 1.00 55.75 297 GLN A N 1
ATOM 2353 C CA . GLN A 1 297 ? -19.499 -7.166 34.835 1.00 55.75 297 GLN A CA 1
ATOM 2354 C C . GLN A 1 297 ? -20.631 -6.207 34.463 1.00 55.75 297 GLN A C 1
ATOM 2356 O O . GLN A 1 297 ? -21.039 -5.388 35.293 1.00 55.75 297 GLN A O 1
ATOM 2361 N N . ILE A 1 298 ? -21.134 -6.303 33.229 1.00 54.28 298 ILE A N 1
ATOM 2362 C CA . ILE A 1 298 ? -22.357 -5.629 32.818 1.00 54.28 298 ILE A CA 1
ATOM 2363 C C . ILE A 1 298 ? -23.458 -6.313 33.622 1.00 54.28 298 ILE A C 1
ATOM 2365 O O . ILE A 1 298 ? -24.153 -7.207 33.154 1.00 54.28 298 ILE A O 1
ATOM 2369 N N . LYS A 1 299 ? -23.613 -5.929 34.890 1.00 53.94 299 LYS A N 1
ATOM 2370 C CA . LYS A 1 299 ? -24.912 -6.009 35.524 1.00 53.94 299 LYS A CA 1
ATOM 2371 C C . LYS A 1 299 ? -25.710 -5.009 34.708 1.00 53.94 299 LYS A C 1
ATOM 2373 O O . LYS A 1 299 ? -25.402 -3.816 34.822 1.00 53.94 299 LYS A O 1
ATOM 2378 N N . PRO A 1 300 ? -26.658 -5.439 33.850 1.00 57.91 300 PRO A N 1
ATOM 2379 C CA . PRO A 1 300 ? -27.566 -4.477 33.257 1.00 57.91 300 PRO A CA 1
ATOM 2380 C C . PRO A 1 300 ? -28.065 -3.644 34.427 1.00 57.91 300 PRO A C 1
ATOM 2382 O O . PRO A 1 300 ? -28.432 -4.199 35.471 1.00 57.91 300 PRO A O 1
ATOM 2385 N N . LYS A 1 301 ? -27.950 -2.321 34.316 1.00 58.91 301 LYS A N 1
ATOM 2386 C CA . LYS A 1 301 ? -28.503 -1.405 35.305 1.00 58.91 301 LYS A CA 1
ATOM 2387 C C . LYS A 1 301 ? -30.002 -1.665 35.231 1.00 58.91 301 LYS A C 1
ATOM 2389 O O . LYS A 1 301 ? -30.682 -1.079 34.402 1.00 58.91 301 LYS A O 1
ATOM 2394 N N . VAL A 1 302 ? -30.494 -2.644 35.997 1.00 61.72 302 VAL A N 1
ATOM 2395 C CA . VAL A 1 302 ? -31.915 -2.950 36.094 1.00 61.72 302 VAL A CA 1
ATOM 2396 C C . VAL A 1 302 ? -32.502 -1.614 36.516 1.00 61.72 302 VAL A C 1
ATOM 2398 O O . VAL A 1 302 ? -32.137 -1.138 37.602 1.00 61.72 302 VAL A O 1
ATOM 2401 N N . PRO A 1 303 ? -33.285 -0.934 35.657 1.00 66.25 303 PRO A N 1
ATOM 2402 C CA . PRO A 1 303 ? -33.805 0.371 36.019 1.00 66.25 303 PRO A CA 1
ATOM 2403 C C . PRO A 1 303 ? -34.519 0.182 37.353 1.00 66.25 303 PRO A C 1
ATOM 2405 O O . PRO A 1 303 ? -35.177 -0.844 37.547 1.00 66.25 303 PRO A O 1
ATOM 2408 N N . LYS A 1 304 ? -34.322 1.096 38.313 1.00 59.09 304 LYS A N 1
ATOM 2409 C CA . LYS A 1 304 ? -34.961 1.030 39.639 1.00 59.09 304 LYS A CA 1
ATOM 2410 C C . LYS A 1 304 ? -36.488 1.003 39.445 1.00 59.09 304 LYS A C 1
ATOM 2412 O O . LYS A 1 304 ? -37.135 2.041 39.433 1.00 59.09 304 LYS A O 1
ATOM 2417 N N . GLY A 1 305 ? -37.066 -0.183 39.244 1.00 60.94 305 GLY A N 1
ATOM 2418 C CA . GLY A 1 305 ? -38.436 -0.337 38.749 1.00 60.94 305 GLY A CA 1
ATOM 2419 C C . GLY A 1 305 ? -38.692 -1.541 37.832 1.00 60.94 305 GLY A C 1
ATOM 2420 O O . GLY A 1 305 ? -39.830 -2.006 37.809 1.00 60.94 305 GLY A O 1
ATOM 2421 N N . ALA A 1 306 ? -37.688 -2.107 37.152 1.00 56.88 306 ALA A N 1
ATOM 2422 C CA . ALA A 1 306 ? -37.827 -3.351 36.382 1.00 56.88 306 ALA A CA 1
ATOM 2423 C C . ALA A 1 306 ? -37.971 -4.542 37.342 1.00 56.88 306 ALA A C 1
ATOM 2425 O O . ALA A 1 306 ? -37.008 -5.133 37.819 1.00 56.88 306 ALA A O 1
ATOM 2426 N N . GLY A 1 307 ? -39.217 -4.809 37.720 1.00 55.88 307 GLY A N 1
ATOM 2427 C CA . GLY A 1 307 ? -39.596 -5.709 38.809 1.00 55.88 307 GLY A CA 1
ATOM 2428 C C . GLY A 1 307 ? -40.847 -5.231 39.551 1.00 55.88 307 GLY A C 1
ATOM 2429 O O . GLY A 1 307 ? -41.510 -6.026 40.223 1.00 55.88 307 GLY A O 1
ATOM 2430 N N . LYS A 1 308 ? -41.252 -3.962 39.374 1.00 62.12 308 LYS A N 1
ATOM 2431 C CA . LYS A 1 308 ? -42.629 -3.545 39.647 1.00 62.12 308 LYS A CA 1
ATOM 2432 C C . LYS A 1 308 ? -43.514 -4.232 38.616 1.00 62.12 308 LYS A C 1
ATOM 2434 O O . LYS A 1 308 ? -43.687 -3.752 37.503 1.00 62.12 308 LYS A O 1
ATOM 2439 N N . LYS A 1 309 ? -44.042 -5.394 39.004 1.00 63.47 309 LYS A N 1
ATOM 2440 C CA . LYS A 1 309 ? -45.123 -6.093 38.306 1.00 63.47 309 LYS A CA 1
ATOM 2441 C C . LYS A 1 309 ? -46.137 -5.034 37.878 1.00 63.47 309 LYS A C 1
ATOM 2443 O O . LYS A 1 309 ? -46.648 -4.329 38.754 1.00 63.47 309 LYS A O 1
ATOM 2448 N N . LEU A 1 310 ? -46.386 -4.894 36.574 1.00 60.31 310 LEU A N 1
ATOM 2449 C CA . LEU A 1 310 ? -47.460 -4.040 36.080 1.00 60.31 310 LEU A CA 1
ATOM 2450 C C . LEU A 1 310 ? -48.733 -4.462 36.824 1.00 60.31 310 LEU A C 1
ATOM 2452 O O . LEU A 1 310 ? -49.247 -5.560 36.620 1.00 60.31 310 LEU A O 1
ATOM 2456 N N . LYS A 1 311 ? -49.228 -3.616 37.735 1.00 64.12 311 LYS A N 1
ATOM 2457 C CA . LYS A 1 311 ? -50.532 -3.803 38.382 1.00 64.12 311 LYS A CA 1
ATOM 2458 C C . LYS A 1 311 ? -51.623 -3.391 37.394 1.00 64.12 311 LYS A C 1
ATOM 2460 O O . LYS A 1 311 ? -52.453 -2.544 37.696 1.00 64.12 311 LYS A O 1
ATOM 2465 N N . VAL A 1 312 ? -51.608 -3.968 36.198 1.00 63.75 312 VAL A N 1
ATOM 2466 C CA . VAL A 1 312 ? -52.737 -3.857 35.284 1.00 63.75 312 VAL A CA 1
ATOM 2467 C C . VAL A 1 312 ? -53.755 -4.863 35.795 1.00 63.75 312 VAL A C 1
ATOM 2469 O O . VAL A 1 312 ? -53.500 -6.064 35.805 1.00 63.75 312 VAL A O 1
ATOM 2472 N N . LYS A 1 313 ? -54.888 -4.373 36.301 1.00 59.00 313 LYS A N 1
ATOM 2473 C CA . LYS A 1 313 ? -56.086 -5.202 36.432 1.00 59.00 313 LYS A CA 1
ATOM 2474 C C . LYS A 1 313 ? -56.645 -5.322 35.014 1.00 59.00 313 LYS A C 1
ATOM 2476 O O . LYS A 1 313 ? -57.182 -4.322 34.539 1.00 59.00 313 LYS A O 1
ATOM 2481 N N . PRO A 1 314 ? -56.487 -6.458 34.308 1.00 63.22 314 PRO A N 1
ATOM 2482 C CA . PRO A 1 314 ? -57.148 -6.604 33.021 1.00 63.22 314 PRO A CA 1
ATOM 2483 C C . PRO A 1 314 ? -58.660 -6.427 33.234 1.00 63.22 314 PRO A C 1
ATOM 2485 O O . PRO A 1 314 ? -59.180 -6.891 34.259 1.00 63.22 314 PRO A O 1
ATOM 2488 N N . PRO A 1 315 ? -59.373 -5.739 32.324 1.00 56.44 315 PRO A N 1
ATOM 2489 C CA . PRO A 1 315 ? -60.822 -5.670 32.398 1.00 56.44 315 PRO A CA 1
ATOM 2490 C C . PRO A 1 315 ? -61.364 -7.099 32.369 1.00 56.44 315 PRO A C 1
ATOM 2492 O O . PRO A 1 315 ? -60.926 -7.929 31.570 1.00 56.44 315 PRO A O 1
ATOM 2495 N N . ALA A 1 316 ? -62.277 -7.400 33.290 1.00 56.34 316 ALA A N 1
ATOM 2496 C CA . ALA A 1 316 ? -62.916 -8.701 33.391 1.00 56.34 316 ALA A CA 1
ATOM 2497 C C . ALA A 1 316 ? -63.784 -8.941 32.145 1.00 56.34 316 ALA A C 1
ATOM 2499 O O . ALA A 1 316 ? -64.968 -8.621 32.136 1.00 56.34 316 ALA A O 1
ATOM 2500 N N . SER A 1 317 ? -63.180 -9.472 31.083 1.00 54.09 317 SER A N 1
ATOM 2501 C CA . SER A 1 317 ? -63.899 -10.014 29.935 1.00 54.09 317 SER A CA 1
ATOM 2502 C C . SER A 1 317 ? -64.111 -11.516 30.146 1.00 54.09 317 SER A C 1
ATOM 2504 O O . SER A 1 317 ? -63.186 -12.207 30.596 1.00 54.09 317 SER A O 1
ATOM 2506 N N . PRO A 1 318 ? -65.320 -12.041 29.894 1.00 60.19 318 PRO A N 1
ATOM 2507 C CA . PRO A 1 318 ? -65.659 -13.403 30.242 1.00 60.19 318 PRO A CA 1
ATOM 2508 C C . PRO A 1 318 ? -65.128 -14.364 29.168 1.00 60.19 318 PRO A C 1
ATOM 2510 O O . PRO A 1 318 ? -65.423 -14.237 27.987 1.00 60.19 318 PRO A O 1
ATOM 2513 N N . VAL A 1 319 ? -64.407 -15.386 29.629 1.00 53.34 319 VAL A N 1
ATOM 2514 C CA . VAL A 1 319 ? -64.127 -16.646 28.920 1.00 53.34 319 VAL A CA 1
ATOM 2515 C C . VAL A 1 319 ? -63.134 -16.570 27.747 1.00 53.34 319 VAL A C 1
ATOM 2517 O O . VAL A 1 319 ? -63.498 -16.519 26.579 1.00 53.34 319 VAL A O 1
ATOM 2520 N N . GLY A 1 320 ? -61.848 -16.722 28.071 1.00 41.41 320 GLY A N 1
ATOM 2521 C CA . GLY A 1 320 ? -60.840 -17.278 27.166 1.00 41.41 320 GLY A CA 1
ATOM 2522 C C . GLY A 1 320 ? -60.303 -18.578 27.762 1.00 41.41 320 GLY A C 1
ATOM 2523 O O . GLY A 1 320 ? -59.607 -18.559 28.778 1.00 41.41 320 GLY A O 1
ATOM 2524 N N . ALA A 1 321 ? -60.675 -19.716 27.174 1.00 53.81 321 ALA A N 1
ATOM 2525 C CA . ALA A 1 321 ? -60.120 -21.020 27.515 1.00 53.81 321 ALA A CA 1
ATOM 2526 C C . ALA A 1 321 ? -58.607 -21.020 27.235 1.00 53.81 321 ALA A C 1
ATOM 2528 O O . ALA A 1 321 ? -58.192 -20.711 26.124 1.00 53.81 321 ALA A O 1
ATOM 2529 N N . GLY A 1 322 ? -57.790 -21.356 28.239 1.00 49.88 322 GLY A N 1
ATOM 2530 C CA . GLY A 1 322 ? -56.350 -21.571 28.041 1.00 49.88 322 GLY A CA 1
ATOM 2531 C C . GLY A 1 322 ? -55.406 -20.941 29.063 1.00 49.88 322 GLY A C 1
ATOM 2532 O O . GLY A 1 322 ? -54.198 -21.110 28.931 1.00 49.88 322 GLY A O 1
ATOM 2533 N N . ALA A 1 323 ? -55.896 -20.269 30.110 1.00 43.31 323 ALA A N 1
ATOM 2534 C CA . ALA A 1 323 ? -55.036 -19.872 31.227 1.00 43.31 323 ALA A CA 1
ATOM 2535 C C . ALA A 1 323 ? -54.703 -21.097 32.097 1.00 43.31 323 ALA A C 1
ATOM 2537 O O . ALA A 1 323 ? -55.353 -21.362 33.112 1.00 43.31 323 ALA A O 1
ATOM 2538 N N . ALA A 1 324 ? -53.687 -21.856 31.681 1.00 47.50 324 ALA A N 1
ATOM 2539 C CA . ALA A 1 324 ? -52.995 -22.803 32.539 1.00 47.50 324 ALA A CA 1
ATOM 2540 C C . ALA A 1 324 ? -52.517 -22.046 33.785 1.00 47.50 324 ALA A C 1
ATOM 2542 O O . ALA A 1 324 ? -51.588 -21.240 33.732 1.00 47.50 324 ALA A O 1
ATOM 2543 N N . ARG A 1 325 ? -53.202 -22.264 34.910 1.00 53.09 325 ARG A N 1
ATOM 2544 C CA . ARG A 1 325 ? -52.824 -21.732 36.218 1.00 53.09 325 ARG A CA 1
ATOM 2545 C C . ARG A 1 325 ? -51.523 -22.403 36.658 1.00 53.09 325 ARG A C 1
ATOM 2547 O O . ARG A 1 325 ? -51.539 -23.347 37.439 1.00 53.09 325 ARG A O 1
ATOM 2554 N N . GLN A 1 326 ? -50.386 -21.919 36.172 1.00 54.59 326 GLN A N 1
ATOM 2555 C CA . GLN A 1 326 ? -49.111 -22.141 36.841 1.00 54.59 326 GLN A CA 1
ATOM 2556 C C . GLN A 1 326 ? -49.105 -21.270 38.098 1.00 54.59 326 GLN A C 1
ATOM 2558 O O . GLN A 1 326 ? -48.856 -20.069 38.043 1.00 54.59 326 GLN A O 1
ATOM 2563 N N . GLY A 1 327 ? -49.486 -21.858 39.232 1.00 53.34 327 GLY A N 1
ATOM 2564 C CA . GLY A 1 327 ? -49.567 -21.100 40.477 1.00 53.34 327 GLY A CA 1
ATOM 2565 C C . GLY A 1 327 ? -50.222 -21.806 41.656 1.00 53.34 327 GLY A C 1
ATOM 2566 O O . GLY A 1 327 ? -50.853 -21.139 42.466 1.00 53.34 327 GLY A O 1
AT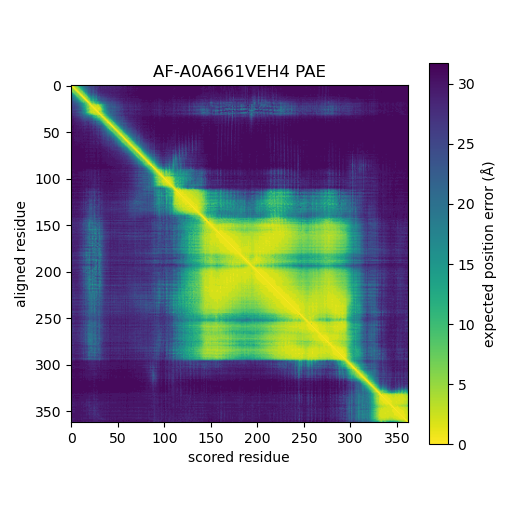OM 2567 N N . ALA A 1 328 ? -50.088 -23.124 41.778 1.00 55.59 328 ALA A N 1
ATOM 2568 C CA . ALA A 1 328 ? -50.279 -23.805 43.053 1.00 55.59 328 ALA A CA 1
ATOM 2569 C C . ALA A 1 328 ? -49.190 -24.870 43.170 1.00 55.59 328 ALA A C 1
ATOM 2571 O O . ALA A 1 328 ? -48.968 -25.636 42.234 1.00 55.59 328 ALA A O 1
ATOM 2572 N N . LYS A 1 329 ? -48.463 -24.867 44.291 1.00 58.97 329 LYS A N 1
ATOM 2573 C CA . LYS A 1 329 ? -47.562 -25.968 44.652 1.00 58.97 329 LYS A CA 1
ATOM 2574 C C . LYS A 1 329 ? -48.367 -27.275 44.564 1.00 58.97 329 LYS A C 1
ATOM 2576 O O . LYS A 1 329 ? -49.529 -27.231 44.971 1.00 58.97 329 LYS A O 1
ATOM 2581 N N . PRO A 1 330 ? -47.812 -28.392 44.059 1.00 51.59 330 PRO A N 1
ATOM 2582 C CA . PRO A 1 330 ? -48.524 -29.660 44.140 1.00 51.59 330 PRO A CA 1
ATOM 2583 C C . PRO A 1 330 ? -48.780 -29.933 45.624 1.00 51.59 330 PRO A C 1
ATOM 2585 O O . PRO A 1 330 ? -47.831 -30.028 46.407 1.00 51.59 330 PRO A O 1
ATOM 2588 N N . SER A 1 331 ? -50.052 -29.945 46.023 1.00 62.38 331 SER A N 1
ATOM 2589 C CA . SER A 1 331 ? -50.457 -30.441 47.332 1.00 62.38 331 SER A CA 1
ATOM 2590 C C . SER A 1 331 ? -49.931 -31.860 47.459 1.00 62.38 331 SER A C 1
ATOM 2592 O O . SER A 1 331 ? -49.845 -32.611 46.482 1.00 62.38 331 SER A O 1
ATOM 2594 N N . SER A 1 332 ? -49.486 -32.217 48.659 1.00 76.81 332 SER A N 1
ATOM 2595 C CA . SER A 1 332 ? -49.055 -33.592 48.874 1.00 76.81 332 SER A CA 1
ATOM 2596 C C . SER A 1 332 ? -50.247 -34.525 48.589 1.00 76.81 332 SER A C 1
ATOM 2598 O O . SER A 1 332 ? -51.377 -34.175 48.934 1.00 76.81 332 SER A O 1
ATOM 2600 N N . PRO A 1 333 ? -50.046 -35.722 48.006 1.00 80.62 333 PRO A N 1
ATOM 2601 C CA . PRO A 1 333 ? -51.148 -36.636 47.673 1.00 80.62 333 PRO A CA 1
ATOM 2602 C C . PRO A 1 333 ? -52.087 -36.938 48.857 1.00 80.62 333 PRO A C 1
ATOM 2604 O O . PRO A 1 333 ? -53.264 -37.233 48.680 1.00 80.62 333 PRO A O 1
ATOM 2607 N N . ILE A 1 334 ? -51.575 -36.826 50.087 1.00 84.38 334 ILE A N 1
ATOM 2608 C CA . ILE A 1 334 ? -52.330 -36.992 51.335 1.00 84.38 334 ILE A CA 1
ATOM 2609 C C . ILE A 1 334 ? -53.291 -35.821 51.586 1.00 84.38 334 ILE A C 1
ATOM 2611 O O . ILE A 1 334 ? -54.402 -36.039 52.069 1.00 84.38 334 ILE A O 1
ATOM 2615 N N . GLU A 1 335 ? -52.889 -34.589 51.276 1.00 86.38 335 GLU A N 1
ATOM 2616 C CA . GLU A 1 335 ? -53.749 -33.406 51.402 1.00 86.38 335 GLU A CA 1
ATOM 2617 C C . GLU A 1 335 ? -54.900 -33.448 50.394 1.00 86.38 335 GLU A C 1
ATOM 2619 O O . GLU A 1 335 ? -56.023 -33.096 50.751 1.00 86.38 335 GLU A O 1
ATOM 2624 N N . ASP A 1 336 ? -54.660 -33.973 49.191 1.00 87.19 336 ASP A N 1
ATOM 2625 C CA . ASP A 1 336 ? -55.708 -34.168 48.182 1.00 87.19 336 ASP A CA 1
ATOM 2626 C C . ASP A 1 336 ? -56.721 -35.234 48.612 1.00 87.19 336 ASP A C 1
ATOM 2628 O O . ASP A 1 336 ? -57.932 -35.036 48.497 1.00 87.19 336 ASP A O 1
ATOM 2632 N N . LEU A 1 337 ? -56.246 -36.356 49.166 1.00 88.62 337 LEU A N 1
ATOM 2633 C CA . LEU A 1 337 ? -57.116 -37.397 49.723 1.00 88.62 337 LEU A CA 1
ATOM 2634 C C . LEU A 1 337 ? -57.930 -36.879 50.915 1.00 88.62 337 LEU A C 1
ATOM 2636 O O . LEU A 1 337 ? -59.120 -37.176 51.024 1.00 88.62 337 LEU A O 1
ATOM 2640 N N . LYS A 1 338 ? -57.321 -36.052 51.773 1.00 90.31 338 LYS A N 1
ATOM 2641 C CA . LYS A 1 338 ? -58.019 -35.389 52.878 1.00 90.31 338 LYS A CA 1
ATOM 2642 C C . LYS A 1 338 ? -59.107 -34.442 52.367 1.00 90.31 338 LYS A C 1
ATOM 2644 O O . LYS A 1 338 ? -60.235 -34.508 52.846 1.00 90.31 338 LYS A O 1
ATOM 2649 N N . ALA A 1 339 ? -58.790 -33.597 51.387 1.00 90.19 339 ALA A N 1
ATOM 2650 C CA . ALA A 1 339 ? -59.745 -32.657 50.806 1.00 90.19 339 ALA A CA 1
ATOM 2651 C C . ALA A 1 339 ? -60.900 -33.380 50.096 1.00 90.19 339 ALA A C 1
ATOM 2653 O O . ALA A 1 339 ? -62.051 -32.948 50.171 1.00 90.19 339 ALA A O 1
ATOM 2654 N N . ASN A 1 340 ? -60.615 -34.507 49.437 1.00 88.81 340 ASN A N 1
ATOM 2655 C CA . ASN A 1 340 ? -61.643 -35.345 48.832 1.00 88.81 340 ASN A CA 1
ATOM 2656 C C . ASN A 1 340 ? -62.580 -35.932 49.886 1.00 88.81 340 ASN A C 1
ATOM 2658 O O . ASN A 1 340 ? -63.787 -35.794 49.718 1.00 88.81 340 ASN A O 1
ATOM 2662 N N . PHE A 1 341 ? -62.054 -36.477 50.987 1.00 92.12 341 PHE A N 1
ATOM 2663 C CA . PHE A 1 341 ? -62.884 -36.946 52.097 1.00 92.12 341 PHE A CA 1
ATOM 2664 C C . PHE A 1 341 ? -63.724 -35.820 52.719 1.00 92.12 341 PHE A C 1
ATOM 2666 O O . PHE A 1 341 ? -64.918 -36.003 52.931 1.00 92.12 341 PHE A O 1
ATOM 2673 N N . GLU A 1 342 ? -63.149 -34.639 52.964 1.00 91.88 342 GLU A N 1
ATOM 2674 C CA . GLU A 1 342 ? -63.898 -33.489 53.498 1.00 91.88 342 GLU A CA 1
ATOM 2675 C C . GLU A 1 342 ? -65.022 -33.031 52.552 1.00 91.88 342 GLU A C 1
ATOM 2677 O O . GLU A 1 342 ? -66.048 -32.524 53.004 1.00 91.88 342 GLU A O 1
ATOM 2682 N N . ARG A 1 343 ? -64.855 -33.237 51.240 1.00 90.56 343 ARG A N 1
ATOM 2683 C CA . ARG A 1 343 ? -65.846 -32.878 50.221 1.00 90.56 343 ARG A CA 1
ATOM 2684 C C . ARG A 1 343 ? -66.932 -33.936 50.031 1.00 90.56 343 ARG A C 1
ATOM 2686 O O . ARG A 1 343 ? -68.083 -33.576 49.802 1.00 90.56 343 ARG A O 1
ATOM 2693 N N . THR A 1 344 ? -66.575 -35.216 50.036 1.00 89.69 344 THR A N 1
ATOM 2694 C CA . THR A 1 344 ? -67.498 -36.320 49.725 1.00 89.69 344 THR A CA 1
ATOM 2695 C C . THR A 1 344 ? -68.122 -36.933 50.973 1.00 89.69 344 THR A C 1
ATOM 2697 O O . THR A 1 344 ? -69.212 -37.493 50.884 1.00 89.69 344 THR A O 1
ATOM 2700 N N . GLY A 1 345 ? -67.443 -36.856 52.120 1.00 87.50 345 GLY A N 1
ATOM 2701 C CA . GLY A 1 345 ? -67.828 -37.515 53.367 1.00 87.50 345 GLY A CA 1
ATOM 2702 C C . GLY A 1 345 ? -67.873 -39.043 53.272 1.00 87.50 345 GLY A C 1
ATOM 2703 O O . GLY A 1 345 ? -68.488 -39.678 54.126 1.00 87.50 345 GLY A O 1
ATOM 2704 N N . SER A 1 346 ? -67.285 -39.643 52.230 1.00 92.56 346 SER A N 1
ATOM 2705 C CA . SER A 1 346 ? -67.413 -41.078 51.965 1.00 92.56 346 SER A CA 1
ATOM 2706 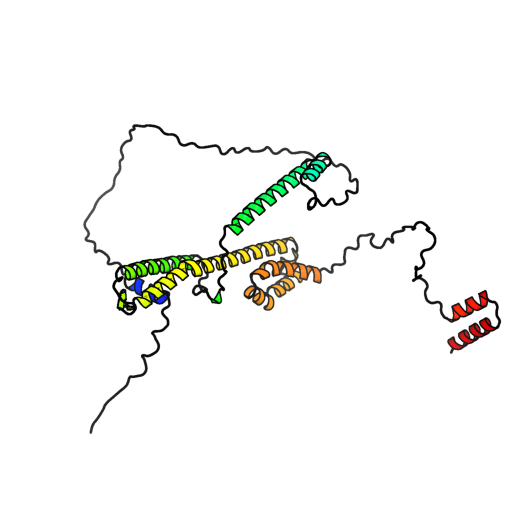C C . SER A 1 346 ? -66.460 -41.912 52.831 1.00 92.56 346 SER A C 1
ATOM 2708 O O . SER A 1 346 ? -65.306 -41.541 53.059 1.00 92.56 346 SER A O 1
ATOM 2710 N N . GLU A 1 347 ? -66.918 -43.077 53.295 1.00 89.06 347 GLU A N 1
ATOM 2711 C CA . GLU A 1 347 ? -66.085 -43.995 54.088 1.00 89.06 347 GLU A CA 1
ATOM 2712 C C . GLU A 1 347 ? -64.889 -44.532 53.285 1.00 89.06 347 GLU A C 1
ATOM 2714 O O . GLU A 1 347 ? -63.803 -44.718 53.835 1.00 89.06 347 GLU A O 1
ATOM 2719 N N . SER A 1 348 ? -65.049 -44.726 51.972 1.00 89.25 348 SER A N 1
ATOM 2720 C CA . SER A 1 348 ? -63.966 -45.177 51.092 1.00 89.25 348 SER A CA 1
ATOM 2721 C C . SER A 1 348 ? -62.828 -44.161 50.996 1.00 89.25 348 SER A C 1
ATOM 2723 O O . SER A 1 348 ? -61.660 -44.547 51.057 1.00 89.25 348 SER A O 1
ATOM 2725 N N . ASP A 1 349 ? -63.150 -42.866 50.908 1.00 89.62 349 ASP A N 1
ATOM 2726 C CA . ASP A 1 349 ? -62.139 -41.806 50.821 1.00 89.62 349 ASP A CA 1
ATOM 2727 C C . ASP A 1 349 ? -61.407 -41.626 52.160 1.00 89.62 349 ASP A C 1
ATOM 2729 O O . ASP A 1 349 ? -60.202 -41.364 52.186 1.00 89.62 349 ASP A O 1
ATOM 2733 N N . PHE A 1 350 ? -62.096 -41.858 53.286 1.00 91.38 350 PHE A N 1
ATOM 2734 C CA . PHE A 1 350 ? -61.475 -41.870 54.612 1.00 91.38 350 PHE A CA 1
ATOM 2735 C C . PHE A 1 350 ? -60.443 -42.992 54.766 1.00 91.38 350 PHE A C 1
ATOM 2737 O O . PHE A 1 350 ? -59.342 -42.763 55.274 1.00 91.38 350 PHE A O 1
ATOM 2744 N N . VAL A 1 351 ? -60.773 -44.205 54.311 1.00 93.25 351 VAL A N 1
ATOM 2745 C CA . VAL A 1 351 ? -59.848 -45.348 54.349 1.00 93.25 351 VAL A CA 1
ATOM 2746 C C . VAL A 1 351 ? -58.641 -45.086 53.448 1.00 93.25 351 VAL A C 1
ATOM 2748 O O . VAL A 1 351 ? -57.509 -45.338 53.862 1.00 93.25 351 VAL A O 1
ATOM 2751 N N . ALA A 1 352 ? -58.842 -44.516 52.257 1.00 90.50 352 ALA A N 1
ATOM 2752 C CA . ALA A 1 352 ? -57.749 -44.130 51.365 1.00 90.50 352 ALA A CA 1
ATOM 2753 C C . ALA A 1 352 ? -56.822 -43.076 52.004 1.00 90.50 352 ALA A C 1
ATOM 2755 O O . ALA A 1 352 ? -55.601 -43.221 51.973 1.00 90.50 352 ALA A O 1
ATOM 2756 N N . TYR A 1 353 ? -57.383 -42.056 52.663 1.00 93.25 353 TYR A N 1
ATOM 2757 C CA . TYR A 1 353 ? -56.603 -41.064 53.409 1.00 93.25 353 TYR A CA 1
ATOM 2758 C C . TYR A 1 353 ? -55.804 -41.697 54.560 1.00 93.25 353 TYR A C 1
ATOM 2760 O O . TYR A 1 353 ? -54.603 -41.450 54.693 1.00 93.25 353 TYR A O 1
ATOM 2768 N N . GLN A 1 354 ? -56.439 -42.537 55.382 1.00 91.56 354 GLN A N 1
ATOM 2769 C CA . GLN A 1 354 ? -55.781 -43.160 56.535 1.00 91.56 354 GLN A CA 1
ATOM 2770 C C . GLN A 1 354 ? -54.699 -44.160 56.126 1.00 91.56 354 GLN A C 1
ATOM 2772 O O . GLN A 1 354 ? -53.631 -44.190 56.734 1.00 91.56 354 GLN A O 1
ATOM 2777 N N . THR A 1 355 ? -54.932 -44.946 55.077 1.00 92.25 355 THR A N 1
ATOM 2778 C CA . THR A 1 355 ? -53.927 -45.877 54.544 1.00 92.25 355 THR A CA 1
ATOM 2779 C C . THR A 1 355 ? -52.725 -45.132 53.970 1.00 92.25 355 THR A C 1
ATOM 2781 O O . THR A 1 355 ? -51.592 -45.459 54.319 1.00 92.25 355 THR A O 1
ATOM 2784 N N . ALA A 1 356 ? -52.949 -44.074 53.183 1.00 88.19 356 ALA A N 1
ATOM 2785 C CA . ALA A 1 356 ? -51.873 -43.233 52.660 1.00 88.19 356 ALA A CA 1
ATOM 2786 C C . ALA A 1 356 ? -51.074 -42.541 53.778 1.00 88.19 356 ALA A C 1
ATOM 2788 O O . ALA A 1 356 ? -49.850 -42.440 53.703 1.00 88.19 356 ALA A O 1
ATOM 2789 N N . LYS A 1 357 ? -51.749 -42.106 54.849 1.00 89.69 357 LYS A N 1
ATOM 2790 C CA . LYS A 1 357 ? -51.106 -41.509 56.025 1.00 89.69 357 LYS A CA 1
ATOM 2791 C C . LYS A 1 357 ? -50.233 -42.507 56.788 1.00 89.69 357 LYS A C 1
ATOM 2793 O O . LYS A 1 357 ? -49.142 -42.138 57.207 1.00 89.69 357 LYS A O 1
ATOM 2798 N N . MET A 1 358 ? -50.696 -43.745 56.958 1.00 87.75 358 MET A N 1
ATOM 2799 C CA . MET A 1 358 ? -49.937 -44.806 57.633 1.00 87.75 358 MET A CA 1
ATOM 2800 C C . MET A 1 358 ? -48.719 -45.248 56.814 1.00 87.75 358 MET A C 1
ATOM 2802 O O . MET A 1 358 ? -47.653 -45.463 57.382 1.00 87.75 358 MET A O 1
ATOM 2806 N N . LEU A 1 359 ? -48.857 -45.340 55.487 1.00 85.50 359 LEU A N 1
ATOM 2807 C CA . LEU A 1 359 ? -47.762 -45.720 54.590 1.00 85.50 359 LEU A CA 1
ATOM 2808 C C . LEU A 1 359 ? -46.619 -44.693 54.600 1.00 85.50 359 LEU A C 1
ATOM 2810 O O . LEU A 1 359 ? -45.463 -45.072 54.496 1.00 85.50 359 LEU A O 1
ATOM 2814 N N . ASN A 1 360 ? -46.933 -43.404 54.757 1.00 80.69 360 ASN A N 1
ATOM 2815 C CA . ASN A 1 360 ? -45.937 -42.327 54.817 1.00 80.69 360 ASN A CA 1
ATOM 2816 C C . ASN A 1 360 ? -45.284 -42.166 56.211 1.00 80.69 360 ASN A C 1
ATOM 2818 O O . ASN A 1 360 ? -44.491 -41.256 56.425 1.00 80.69 360 ASN A O 1
ATOM 2822 N N . GLN A 1 361 ? -45.655 -42.994 57.195 1.00 72.69 361 GLN A N 1
ATOM 2823 C CA . GLN A 1 361 ? -45.044 -43.003 58.533 1.00 72.69 361 GLN A CA 1
ATOM 2824 C C . GLN A 1 361 ? -44.061 -44.166 58.751 1.00 72.69 361 GLN A C 1
ATOM 2826 O O . GLN A 1 361 ? -43.475 -44.255 59.831 1.00 72.69 361 GLN A O 1
ATOM 2831 N N . GLN A 1 362 ? -43.886 -45.037 57.754 1.00 52.91 362 GLN A N 1
ATOM 2832 C CA . GLN A 1 362 ? -42.835 -46.059 57.698 1.00 52.91 362 GLN A CA 1
ATOM 2833 C C . GLN A 1 362 ? -41.680 -45.560 56.838 1.00 52.91 362 GLN A C 1
ATOM 2835 O O . GLN A 1 362 ? -40.527 -45.900 57.185 1.00 52.91 362 GLN A O 1
#

Radius of gyration: 44.34 Å; Cα contacts (8 Å, |Δi|>4): 167; chains: 1; bounding box: 131×102×99 Å

pLDDT: mean 72.63, std 23.5, range [26.2, 96.5]

Mean predicted aligned error: 21.75 Å

Sequence (362 aa):
MKATETSTANEANQSETDNLTVEGLTSLLMQGSEPEAPELPESEAEEAEEAAPENLEEVEDFEPETEDFTEEAAESEEYEEEEVPETEEAGEIDLTALSPEEIQDLAKRGKSRLLDRIGELTAKNKAFEAKFAEMEASQPVKREIPQDQNPFRELKSFDEIREKWTEVEQTLEQTDILLDDHEDYGPDDVIMVGSQEFTKRQLRQANRNARDAVNKFLPAQAEQLKKKESYAQATEHWNQQAAKEVPEIQDEESDFGKEYQQLVSSPGVAKFKEVAPEFAVDVGYIMAHALRSIKGQIKPKVPKGAGKKLKVKPPASPVGAGAARQGAKPSSPIEDLKANFERTGSESDFVAYQTAKMLNQQ